Protein AF-A0A3M0YE10-F1 (afdb_monomer)

Secondary structure (DSSP, 8-state):
----EEEEEE-SS-EEEEEESSHHHHHHHHHHHHHHHSS-----------------------------------TT-------STT-----------------------GGGSSSSTT-TTS----HHHHHHHHHTSTTHHHHIIIIISSS-HHHHHHHHHHHHHHHHTSPPBPHHHHHHHHHHTT----HHHHHHHHHHTGGGEEEEEETTTTEEEEEEE-HHHHHHHHHHTS---

Sequence (237 aa):
MGEVYRIKVKTENFEIEVEGPSKEFVETYADKIMKQAEQPAVSAPASPAVEKKTTRRRGRPRKVTEAEVEVKAPEGAEVAITEENGEQVAVVTPKTKPRKRKSSKAKASSAMKEAEASAQEAELIDPEQVAAAIKNSEYYPIIKEKVLDARNQLNKILVVAYYILKTYNRRPATVGTFEAITEALGVGLKSSNISTQIKKRLDLFDTVDVKRRRVVKGYILNKNGVNFVENNLLKAD

Mean predicted aligned error: 18.16 Å

Solvent-accessible surface area (backbone atoms only — not comparable to full-atom values): 15329 Å² total; per-residue (Å²): 136,83,71,74,41,76,51,77,51,75,56,100,88,50,74,49,79,48,76,32,80,41,64,69,56,48,52,57,50,51,53,52,51,53,58,57,68,69,51,73,79,73,79,72,78,82,72,79,88,75,83,77,82,78,77,80,75,84,72,76,82,78,82,84,75,89,70,88,78,79,84,74,81,69,91,83,73,85,82,68,85,62,85,63,90,90,49,89,60,86,69,84,77,81,86,74,76,86,76,84,73,82,78,75,81,75,79,81,72,85,75,71,73,72,72,68,75,80,59,84,79,65,81,75,83,59,37,64,61,48,31,48,53,48,68,71,35,93,58,29,70,53,37,42,62,70,27,65,71,38,88,53,64,59,56,41,53,50,54,52,40,49,47,43,33,70,77,55,72,63,51,65,42,36,58,65,52,51,24,51,23,29,40,68,66,74,56,69,46,58,48,70,57,52,50,50,48,47,68,75,45,49,85,29,40,44,75,45,62,41,91,90,70,82,44,73,64,20,42,23,68,30,74,61,33,50,52,47,43,52,65,70,57,66,52,81,131

Foldseek 3Di:
DADKDWDWDDDPVDIDIDIDRDPVVRVVVVVVVVVVVPPPPPPDPDDPDDPPPDPPPPDDDDDDDDDDDPDDDDDPQDFDFDDDPNDTDTDRDDPDDPDPDPPPPDDPDPPPPPVVVVPPPPPDDDLLVLLVQLCPDPLNVLCVVVPLPDPDPLLLLLSSLLSCCVPPPQDFDALVSSQSNCVSNVRHDDSVVSVVSCVVPVVQWDFDADPPPRDGPGTHGDPVSNCCCVPPRRDDD

Nearest PDB structures (foldseek):
  7x75-assembly1_K  TM=6.782E-01  e=6.325E-01  Streptomyces coelicolor A3(2)
  4ray-assembly1_B  TM=5.313E-01  e=7.983E-01  Magnetospirillum gryphiswaldense MSR-1 v2
  5nbc-assembly1_C  TM=6.830E-01  e=3.228E+00  Francisella tularensis

pLDDT: mean 78.37, std 20.52, range [39.28, 98.0]

Structure (mmCIF, N/CA/C/O backbone):
data_AF-A0A3M0YE10-F1
#
_entry.id   AF-A0A3M0YE10-F1
#
loop_
_atom_site.group_PDB
_atom_site.id
_atom_site.type_symbol
_atom_site.label_atom_id
_atom_site.label_alt_id
_atom_site.label_comp_id
_atom_site.label_asym_id
_atom_site.label_entity_id
_atom_site.label_seq_id
_atom_site.pdbx_PDB_ins_code
_atom_site.Cartn_x
_atom_site.Cartn_y
_atom_site.Cartn_z
_atom_site.occupancy
_atom_site.B_iso_or_equiv
_atom_site.auth_seq_id
_atom_site.auth_comp_id
_atom_site.auth_asym_id
_atom_site.auth_atom_id
_atom_site.pdbx_PDB_model_num
ATOM 1 N N . MET A 1 1 ? -8.639 -18.013 40.931 1.00 65.50 1 MET A N 1
ATOM 2 C CA . MET A 1 1 ? -8.174 -19.063 40.001 1.00 65.50 1 MET A CA 1
ATOM 3 C C . MET A 1 1 ? -9.336 -19.346 39.068 1.00 65.50 1 MET A C 1
ATOM 5 O O . MET A 1 1 ? -10.411 -19.611 39.583 1.00 65.50 1 MET A O 1
ATOM 9 N N . GLY A 1 2 ? -9.178 -19.139 37.760 1.00 85.19 2 GLY A N 1
ATOM 10 C CA . GLY A 1 2 ? -10.254 -19.397 36.795 1.00 85.19 2 GLY A CA 1
ATOM 11 C C . GLY A 1 2 ? -10.399 -20.893 36.523 1.00 85.19 2 GLY A C 1
ATOM 12 O O . GLY A 1 2 ? -9.406 -21.618 36.572 1.00 85.19 2 GLY A O 1
ATOM 13 N N . GLU A 1 3 ? -11.620 -21.346 36.258 1.00 90.81 3 GLU A N 1
ATOM 14 C CA . GLU A 1 3 ? -11.881 -22.708 35.791 1.00 90.81 3 GLU A CA 1
ATOM 15 C C . GLU A 1 3 ? -11.357 -22.871 34.357 1.00 90.81 3 GLU A C 1
ATOM 17 O O . GLU A 1 3 ? -11.555 -21.997 33.513 1.00 90.81 3 GLU A O 1
ATOM 22 N N . VAL A 1 4 ? -10.666 -23.979 34.085 1.00 93.44 4 VAL A N 1
ATOM 23 C CA . VAL A 1 4 ? -10.168 -24.323 32.747 1.00 93.44 4 VAL A CA 1
ATOM 24 C C . VAL A 1 4 ? -10.920 -25.552 32.265 1.00 93.44 4 VAL A C 1
ATOM 26 O O . VAL A 1 4 ? -10.935 -26.583 32.936 1.00 93.44 4 VAL A O 1
ATOM 29 N N . TYR A 1 5 ? -11.526 -25.442 31.089 1.00 94.50 5 TYR A N 1
ATOM 30 C CA . TYR A 1 5 ? -12.295 -26.509 30.465 1.00 94.50 5 TYR A CA 1
ATOM 31 C C . TYR A 1 5 ? -11.406 -27.252 29.468 1.00 94.50 5 TYR A C 1
ATOM 33 O O . TYR A 1 5 ? -10.728 -26.624 28.654 1.00 94.50 5 TYR A O 1
ATOM 41 N N . ARG A 1 6 ? -11.397 -28.588 29.538 1.00 92.19 6 ARG A N 1
ATOM 42 C CA . ARG A 1 6 ? -10.607 -29.461 28.658 1.00 92.19 6 ARG A CA 1
ATOM 43 C C . ARG A 1 6 ? -11.518 -30.472 27.978 1.00 92.19 6 ARG A C 1
ATOM 45 O O . ARG A 1 6 ? -12.251 -31.182 28.663 1.00 92.19 6 ARG A O 1
ATOM 52 N N . ILE A 1 7 ? -11.455 -30.553 26.653 1.00 91.50 7 ILE A N 1
ATOM 53 C CA . ILE A 1 7 ? -12.163 -31.569 25.866 1.00 91.50 7 ILE A CA 1
ATOM 54 C C . ILE A 1 7 ? -11.141 -32.350 25.044 1.00 91.50 7 ILE A C 1
ATOM 56 O O . ILE A 1 7 ? -10.255 -31.773 24.413 1.00 91.50 7 ILE A O 1
ATOM 60 N N . LYS A 1 8 ? -11.277 -33.677 25.063 1.00 93.06 8 LYS A N 1
ATOM 61 C CA . LYS A 1 8 ? -10.452 -34.614 24.304 1.00 93.06 8 LYS A CA 1
ATOM 62 C C . LYS A 1 8 ? -11.325 -35.296 23.259 1.00 93.06 8 LYS A C 1
ATOM 64 O O . LYS A 1 8 ? -12.216 -36.066 23.607 1.00 93.06 8 LYS A O 1
ATOM 69 N N . VAL A 1 9 ? -11.086 -34.981 21.990 1.00 86.69 9 VAL A N 1
ATOM 70 C CA . VAL A 1 9 ? -11.815 -35.549 20.851 1.00 86.69 9 VAL A CA 1
ATOM 71 C C . VAL A 1 9 ? -10.946 -36.626 20.220 1.00 86.69 9 VAL A C 1
ATOM 73 O O . VAL A 1 9 ? -9.831 -36.352 19.774 1.00 86.69 9 VAL A O 1
ATOM 76 N N . LYS A 1 10 ? -11.458 -37.856 20.185 1.00 89.06 10 LYS A N 1
ATOM 77 C CA . LYS A 1 10 ? -10.775 -39.006 19.593 1.00 89.06 10 LYS A CA 1
ATOM 78 C C . LYS A 1 10 ? -11.582 -39.522 18.411 1.00 89.06 10 LYS A C 1
ATOM 80 O O . LYS A 1 10 ? -12.729 -39.924 18.574 1.00 89.06 10 LYS A O 1
ATOM 85 N N . THR A 1 11 ? -10.973 -39.500 17.234 1.00 85.56 11 THR A N 1
ATOM 86 C CA . THR A 1 11 ? -11.501 -40.105 16.006 1.00 85.56 11 THR A CA 1
ATOM 87 C C . THR A 1 11 ? -10.609 -41.277 15.596 1.00 85.56 11 THR A C 1
ATOM 89 O O . THR A 1 11 ? -9.542 -41.480 16.175 1.00 85.56 11 THR A O 1
ATOM 92 N N . GLU A 1 12 ? -11.019 -42.051 14.590 1.00 85.44 12 GLU A N 1
ATOM 93 C CA . GLU A 1 12 ? -10.203 -43.157 14.063 1.00 85.44 12 GLU A CA 1
ATOM 94 C C . GLU A 1 12 ? -8.855 -42.681 13.492 1.00 85.44 12 GLU A C 1
ATOM 96 O O . GLU A 1 12 ? -7.872 -43.416 13.538 1.00 85.44 12 GLU A O 1
ATOM 101 N N . ASN A 1 13 ? -8.789 -41.435 13.006 1.00 81.69 13 ASN A N 1
ATOM 102 C CA . ASN A 1 13 ? -7.623 -40.898 12.303 1.00 81.69 13 ASN A CA 1
ATOM 103 C C . ASN A 1 13 ? -6.745 -39.975 13.162 1.00 81.69 13 ASN A C 1
ATOM 105 O O . ASN A 1 13 ? -5.582 -39.760 12.821 1.00 81.69 13 ASN A O 1
ATOM 109 N N . PHE A 1 14 ? -7.276 -39.393 14.244 1.00 83.69 14 PHE A N 1
ATOM 110 C CA . PHE A 1 14 ? -6.535 -38.451 15.089 1.00 83.69 14 PHE A CA 1
ATOM 111 C C . PHE A 1 14 ? -7.153 -38.264 16.482 1.00 83.69 14 PHE A C 1
ATOM 113 O O . PHE A 1 14 ? -8.345 -38.484 16.704 1.00 83.69 14 PHE A O 1
ATOM 120 N N . GLU A 1 15 ? -6.331 -37.775 17.411 1.00 90.19 15 GLU A N 1
ATOM 121 C CA . GLU A 1 15 ? -6.708 -37.392 18.773 1.00 90.19 15 GLU A CA 1
ATOM 122 C C . GLU A 1 15 ? -6.304 -35.929 19.007 1.00 90.19 15 GLU A C 1
ATOM 124 O O . GLU A 1 15 ? -5.159 -35.556 18.749 1.00 90.19 15 GLU A O 1
ATOM 129 N N . ILE A 1 16 ? -7.249 -35.086 19.437 1.00 90.12 16 ILE A N 1
ATOM 130 C CA . ILE A 1 16 ? -7.026 -33.654 19.690 1.00 90.12 16 ILE A CA 1
ATOM 131 C C . ILE A 1 16 ? -7.495 -33.316 21.105 1.00 90.12 16 ILE A C 1
ATOM 133 O O . ILE A 1 16 ? -8.613 -33.647 21.498 1.00 90.12 16 ILE A O 1
ATOM 137 N N . GLU A 1 17 ? -6.643 -32.615 21.851 1.00 93.38 17 GLU A N 1
ATOM 138 C CA . GLU A 1 17 ? -6.961 -32.030 23.155 1.00 93.38 17 GLU A CA 1
ATOM 139 C C . GLU A 1 17 ? -7.079 -30.508 23.012 1.00 93.38 17 GLU A C 1
ATOM 141 O O . GLU A 1 17 ? -6.184 -29.853 22.475 1.00 93.38 17 GLU A O 1
ATOM 146 N N . VAL A 1 18 ? -8.204 -29.948 23.461 1.00 91.12 18 VAL A N 1
ATOM 147 C CA . VAL A 1 18 ? -8.487 -28.508 23.419 1.00 91.12 18 VAL A CA 1
ATOM 148 C C . VAL A 1 18 ? -8.724 -28.016 24.841 1.00 91.12 18 VAL A C 1
ATOM 150 O O . VAL A 1 18 ? -9.585 -28.544 25.547 1.00 91.12 18 VAL A O 1
ATOM 153 N N . GLU A 1 19 ? -7.976 -26.990 25.248 1.00 93.75 19 GLU A N 1
ATOM 154 C CA . GLU A 1 19 ? -8.137 -26.314 26.537 1.00 93.75 19 GLU A CA 1
ATOM 155 C C . GLU A 1 19 ? -8.620 -24.875 26.321 1.00 93.75 19 GLU A C 1
ATOM 157 O O . GLU A 1 19 ? -8.113 -24.173 25.443 1.00 93.75 19 GLU A O 1
ATOM 162 N N . GLY A 1 20 ? -9.594 -24.420 27.114 1.00 93.38 20 GLY A N 1
ATOM 163 C CA . GLY A 1 20 ? -10.155 -23.077 26.980 1.00 93.38 20 GLY A CA 1
ATOM 164 C C . GLY A 1 20 ? -10.726 -22.490 28.277 1.00 93.38 20 GLY A C 1
ATOM 165 O O . GLY A 1 20 ? -11.004 -23.225 29.228 1.00 93.38 20 GLY A O 1
ATOM 166 N N . PRO A 1 21 ? -10.905 -21.155 28.324 1.00 92.25 21 PRO A N 1
ATOM 167 C CA . PRO A 1 21 ? -11.382 -20.438 29.509 1.00 92.25 21 PRO A CA 1
ATOM 168 C C . PRO A 1 21 ? -12.905 -20.510 29.705 1.00 92.25 21 PRO A C 1
ATOM 170 O O . PRO A 1 21 ? -13.397 -20.146 30.768 1.00 92.25 21 PRO A O 1
ATOM 173 N N . SER A 1 22 ? -13.665 -20.949 28.697 1.00 94.38 22 SER A N 1
ATOM 174 C CA . SER A 1 22 ? -15.120 -21.095 28.772 1.00 94.38 22 SER A CA 1
ATOM 175 C C . SER A 1 22 ? -15.584 -22.367 28.070 1.00 94.38 22 SER A C 1
ATOM 177 O O . SER A 1 22 ? -15.042 -22.752 27.034 1.00 94.38 22 SER A O 1
ATOM 179 N N . LYS A 1 23 ? -16.616 -23.009 28.624 1.00 93.50 23 LYS A N 1
ATOM 180 C CA . LYS A 1 23 ? -17.213 -24.229 28.067 1.00 93.50 23 LYS A CA 1
ATOM 181 C C . LYS A 1 23 ? -17.718 -24.025 26.632 1.00 93.50 23 LYS A C 1
ATOM 183 O O . LYS A 1 23 ? -17.381 -24.815 25.756 1.00 93.50 23 LYS A O 1
ATOM 188 N N . GLU A 1 24 ? -18.415 -22.916 26.382 1.00 93.00 24 GLU A N 1
ATOM 189 C CA . GLU A 1 24 ? -18.945 -22.564 25.055 1.00 93.00 24 GLU A CA 1
ATOM 190 C C . GLU A 1 24 ? -17.842 -22.438 23.995 1.00 93.00 24 GLU A C 1
ATOM 192 O O . GLU A 1 24 ? -18.024 -22.844 22.847 1.00 93.00 24 GLU A O 1
ATOM 197 N N . PHE A 1 25 ? -16.670 -21.909 24.370 1.00 92.94 25 PHE A N 1
ATOM 198 C CA . PHE A 1 25 ? -15.539 -21.799 23.453 1.00 92.94 25 PHE A CA 1
ATOM 199 C C . PHE A 1 25 ? -15.028 -23.178 23.034 1.00 92.94 25 PHE A C 1
ATOM 201 O O . PHE A 1 25 ? -14.800 -23.413 21.846 1.00 92.94 25 PHE A O 1
ATOM 208 N N . VAL A 1 26 ? -14.858 -24.089 23.998 1.00 92.81 26 VAL A N 1
ATOM 209 C CA . VAL A 1 26 ? -14.326 -25.427 23.715 1.00 92.81 26 VAL A CA 1
ATOM 210 C C . VAL A 1 26 ? -15.325 -26.244 22.887 1.00 92.81 26 VAL A C 1
ATOM 212 O O . VAL A 1 26 ? -14.909 -26.912 21.943 1.00 92.81 26 VAL A O 1
ATOM 215 N N . GLU A 1 27 ? -16.629 -26.125 23.157 1.00 89.00 27 GLU A N 1
ATOM 216 C CA . GLU A 1 27 ? -17.693 -26.769 22.366 1.00 89.00 27 GLU A CA 1
ATO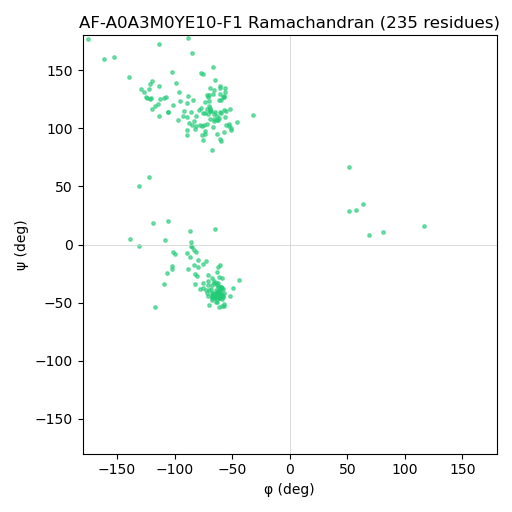M 217 C C . GLU A 1 27 ? -17.741 -26.229 20.926 1.00 89.00 27 GLU A C 1
ATOM 219 O O . GLU A 1 27 ? -17.640 -26.999 19.971 1.00 89.00 27 GLU A O 1
ATOM 224 N N . THR A 1 28 ? -17.756 -24.903 20.747 1.00 93.56 28 THR A N 1
ATOM 225 C CA . THR A 1 28 ? -17.789 -24.279 19.408 1.00 93.56 28 THR A CA 1
ATOM 226 C C . THR A 1 28 ? -16.546 -24.630 18.581 1.00 93.56 28 THR A C 1
ATOM 228 O O . THR A 1 28 ? -16.610 -24.796 17.358 1.00 93.56 28 THR A O 1
ATOM 231 N N . TYR A 1 29 ? -15.384 -24.730 19.232 1.00 90.94 29 TYR A N 1
ATOM 232 C CA . TYR A 1 29 ? -14.139 -25.097 18.564 1.00 90.94 29 TYR A CA 1
ATOM 233 C C . TYR A 1 29 ? -14.107 -26.582 18.181 1.00 90.94 29 TYR A C 1
ATOM 235 O O . TYR A 1 29 ? -13.667 -26.911 17.077 1.00 90.94 29 TYR A O 1
ATOM 243 N N . ALA A 1 30 ? -14.619 -27.465 19.045 1.00 89.56 30 ALA A N 1
ATOM 244 C CA . ALA A 1 30 ? -14.763 -28.886 18.744 1.00 89.56 30 ALA A CA 1
ATOM 245 C C . ALA A 1 30 ? -15.683 -29.113 17.531 1.00 89.56 30 ALA A C 1
ATOM 247 O O . ALA A 1 30 ? -15.290 -29.812 16.594 1.00 89.56 30 ALA A O 1
ATOM 248 N N . ASP A 1 31 ? -16.833 -28.436 17.474 1.00 90.44 31 ASP A N 1
ATOM 249 C CA . ASP A 1 31 ? -17.761 -28.517 16.338 1.00 90.44 31 ASP A CA 1
ATOM 250 C C . ASP A 1 31 ? -17.122 -28.043 15.029 1.00 90.44 31 ASP A C 1
ATOM 252 O O . ASP A 1 31 ? -17.303 -28.643 13.965 1.00 90.44 31 ASP A O 1
ATOM 256 N N . LYS A 1 32 ? -16.314 -26.978 15.091 1.00 92.69 32 LYS A N 1
ATOM 257 C CA . LYS A 1 32 ? -15.595 -26.462 13.923 1.00 92.69 32 LYS A CA 1
ATOM 258 C C . LYS A 1 32 ? -14.576 -27.467 13.384 1.00 92.69 32 LYS A C 1
ATOM 260 O O . LYS A 1 32 ? -14.448 -27.588 12.166 1.00 92.69 32 LYS A O 1
ATOM 265 N N . ILE A 1 33 ? -13.871 -28.180 14.265 1.00 87.88 33 ILE A N 1
ATOM 266 C CA . ILE A 1 33 ? -12.917 -29.226 13.875 1.00 87.88 33 ILE A CA 1
ATOM 267 C C . ILE A 1 33 ? -13.654 -30.411 13.245 1.00 87.88 33 ILE A C 1
ATOM 269 O O . ILE A 1 33 ? -13.256 -30.861 12.171 1.00 87.88 33 ILE A O 1
ATOM 273 N N . MET A 1 34 ? -14.750 -30.873 13.854 1.00 86.12 34 MET A N 1
ATOM 274 C CA . MET A 1 34 ? -15.552 -31.982 13.315 1.00 86.12 34 MET A CA 1
ATOM 275 C C . MET A 1 34 ? -16.098 -31.642 11.922 1.00 86.12 34 MET A C 1
ATOM 277 O O . MET A 1 34 ? -15.960 -32.426 10.985 1.00 86.12 34 MET A O 1
ATOM 281 N N . LYS A 1 35 ? -16.599 -30.416 11.736 1.00 90.69 35 LYS A N 1
ATOM 282 C CA . LYS A 1 35 ? -17.119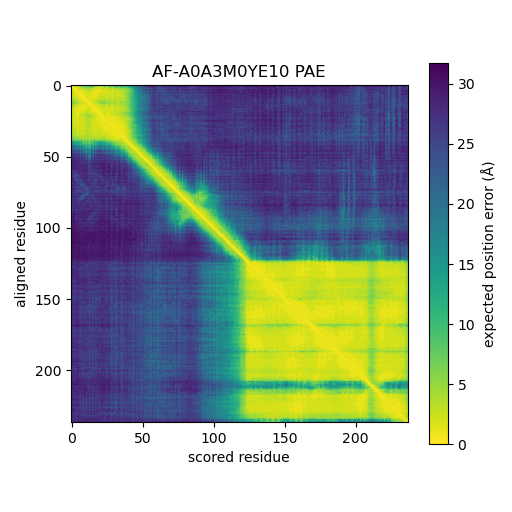 -29.947 10.444 1.00 90.69 35 LYS A CA 1
ATOM 283 C C . LYS A 1 35 ? -16.038 -29.785 9.370 1.00 90.69 35 LYS A C 1
ATOM 285 O O . LYS A 1 35 ? -16.334 -29.916 8.186 1.00 90.69 35 LYS A O 1
ATOM 290 N N . GLN A 1 36 ? -14.794 -29.485 9.752 1.00 83.88 36 GLN A N 1
ATOM 291 C CA . GLN A 1 36 ? -13.658 -29.468 8.822 1.00 83.88 36 GLN A CA 1
ATOM 292 C C . GLN A 1 36 ? -13.197 -30.879 8.445 1.00 83.88 36 GLN A C 1
ATOM 294 O O . GLN A 1 36 ? -12.766 -31.078 7.313 1.00 83.88 36 GLN A O 1
ATOM 299 N N . ALA A 1 37 ? -13.310 -31.846 9.359 1.00 81.81 37 ALA A N 1
ATOM 300 C CA . ALA A 1 37 ? -12.964 -33.240 9.097 1.00 81.81 37 ALA A CA 1
ATOM 301 C C . ALA A 1 37 ? -13.965 -33.938 8.156 1.00 81.81 37 ALA A C 1
ATOM 303 O O . ALA A 1 37 ? -13.561 -34.796 7.375 1.00 81.81 37 ALA A O 1
ATOM 304 N N . GLU A 1 38 ? -15.245 -33.552 8.185 1.00 82.12 38 GLU A N 1
ATOM 305 C CA . GLU A 1 38 ? -16.275 -34.086 7.278 1.00 82.12 38 GLU A CA 1
ATOM 306 C C . GLU A 1 38 ? -16.196 -33.541 5.847 1.00 82.12 38 GLU A C 1
ATOM 308 O O . GLU A 1 38 ? -16.790 -34.125 4.940 1.00 82.12 38 GLU A O 1
ATOM 313 N N . GLN A 1 39 ? -15.484 -32.433 5.604 1.00 80.69 39 GLN A N 1
ATOM 314 C CA . GLN A 1 39 ? -15.348 -31.929 4.241 1.00 80.69 39 GLN A CA 1
ATOM 315 C C . GLN A 1 39 ? -14.470 -32.896 3.434 1.00 80.69 39 GLN A C 1
ATOM 317 O O . GLN A 1 39 ? -13.281 -33.031 3.738 1.00 80.69 39 GLN A O 1
ATOM 322 N N . PRO A 1 40 ? -15.020 -33.573 2.402 1.00 70.31 40 PRO A N 1
ATOM 323 C CA . PRO A 1 40 ? -14.249 -34.499 1.589 1.00 70.31 40 PRO A CA 1
ATOM 324 C C . PRO A 1 40 ? -13.084 -33.723 0.992 1.00 70.31 40 PRO A C 1
ATOM 326 O O . PRO A 1 40 ? -13.292 -32.656 0.412 1.00 70.31 40 PRO A O 1
ATOM 329 N N . ALA A 1 41 ? -11.866 -34.235 1.185 1.00 64.31 41 ALA A N 1
ATOM 330 C CA . ALA A 1 41 ? -10.646 -33.614 0.696 1.00 64.31 41 ALA A CA 1
ATOM 331 C C . ALA A 1 41 ? -10.812 -33.305 -0.796 1.00 64.31 41 ALA A C 1
ATOM 333 O O . ALA A 1 41 ? -10.728 -34.197 -1.640 1.00 64.31 41 ALA A O 1
ATOM 334 N N . VAL A 1 42 ? -11.106 -32.041 -1.114 1.00 61.00 42 VAL A N 1
ATOM 335 C CA . VAL A 1 42 ? -11.247 -31.580 -2.491 1.00 61.00 42 VAL A CA 1
ATOM 336 C C . VAL A 1 42 ? -9.887 -31.811 -3.116 1.00 61.00 42 VAL A C 1
ATOM 338 O O . VAL A 1 42 ? -8.908 -31.168 -2.735 1.00 61.00 42 VAL A O 1
ATOM 341 N N . SER A 1 43 ? -9.820 -32.805 -4.002 1.00 54.03 43 SER A N 1
ATOM 342 C CA . SER A 1 43 ? -8.601 -33.240 -4.665 1.00 54.03 43 SER A CA 1
ATOM 343 C C . SER A 1 43 ? -7.943 -32.023 -5.302 1.00 54.03 43 SER A C 1
ATOM 345 O O . SER A 1 43 ? -8.418 -31.510 -6.319 1.00 54.03 43 SER A O 1
ATOM 347 N N . ALA A 1 44 ? -6.884 -31.521 -4.668 1.00 58.62 44 ALA A N 1
ATOM 348 C CA . ALA A 1 44 ? -6.112 -30.424 -5.214 1.00 58.62 44 ALA A CA 1
ATOM 349 C C . ALA A 1 44 ? -5.630 -30.848 -6.612 1.00 58.62 44 ALA A C 1
ATOM 351 O O . ALA A 1 44 ? -5.118 -31.964 -6.756 1.00 58.62 44 ALA A O 1
ATOM 352 N N . PRO A 1 45 ? -5.809 -30.011 -7.650 1.00 53.00 45 PRO A N 1
ATOM 353 C CA . PRO A 1 45 ? -5.370 -30.351 -8.993 1.00 53.00 45 PRO A CA 1
ATOM 354 C C . PRO A 1 45 ? -3.874 -30.653 -8.957 1.00 53.00 45 PRO A C 1
ATOM 356 O O . PRO A 1 45 ? -3.083 -29.868 -8.423 1.00 53.00 45 PRO A O 1
ATOM 359 N N . ALA A 1 46 ? -3.519 -31.824 -9.488 1.00 51.38 46 ALA A N 1
ATOM 360 C CA . ALA A 1 46 ? -2.163 -32.341 -9.561 1.00 51.38 46 ALA A CA 1
ATOM 361 C C . ALA A 1 46 ? -1.210 -31.241 -10.049 1.00 51.38 46 ALA A C 1
ATOM 363 O O . ALA A 1 46 ? -1.214 -30.852 -11.217 1.00 51.38 46 ALA A O 1
ATOM 364 N N . SER A 1 47 ? -0.414 -30.699 -9.127 1.00 54.69 47 SER A N 1
ATOM 365 C CA . SER A 1 47 ? 0.626 -29.743 -9.485 1.00 54.69 47 SER A CA 1
ATOM 366 C C . SER A 1 47 ? 1.676 -30.470 -10.332 1.00 54.69 47 SER A C 1
ATOM 368 O O . SER A 1 47 ? 2.090 -31.570 -9.953 1.00 54.69 47 SER A O 1
ATOM 370 N N . PRO A 1 48 ? 2.121 -29.900 -11.465 1.00 53.09 48 PRO A N 1
ATOM 371 C CA . PRO A 1 48 ? 3.117 -30.534 -12.317 1.00 53.09 48 PRO A CA 1
ATOM 372 C C . PRO A 1 48 ? 4.420 -30.749 -11.542 1.00 53.09 48 PRO A C 1
ATOM 374 O O . PRO A 1 48 ? 4.877 -29.873 -10.803 1.00 53.09 48 PRO A O 1
ATOM 377 N N . ALA A 1 49 ? 4.999 -31.938 -11.709 1.00 49.25 49 ALA A N 1
ATOM 378 C CA . ALA A 1 49 ? 6.219 -32.380 -11.053 1.00 49.25 49 ALA A CA 1
ATOM 379 C C . ALA A 1 49 ? 7.378 -31.400 -11.310 1.00 49.25 49 ALA A C 1
ATOM 381 O O . ALA A 1 49 ? 7.992 -31.389 -12.374 1.00 49.25 49 ALA A O 1
ATOM 382 N N . VAL A 1 50 ? 7.692 -30.569 -10.316 1.00 54.81 50 VAL A N 1
ATOM 383 C CA . VAL A 1 50 ? 8.917 -29.768 -10.303 1.00 54.81 50 VAL A CA 1
ATOM 384 C C . VAL A 1 50 ? 10.029 -30.643 -9.730 1.00 54.81 50 VAL A C 1
ATOM 386 O O . VAL A 1 50 ? 10.114 -30.839 -8.515 1.00 54.81 50 VAL A O 1
ATOM 389 N N . GLU A 1 51 ? 10.886 -31.165 -10.611 1.00 51.19 51 GLU A N 1
ATOM 390 C CA . GLU A 1 51 ? 12.161 -31.796 -10.261 1.00 51.19 51 GLU A CA 1
ATOM 391 C C . GLU A 1 51 ? 12.997 -30.852 -9.383 1.00 51.19 51 GLU A C 1
ATOM 393 O O . GLU A 1 51 ? 13.643 -29.904 -9.843 1.00 51.19 51 GLU A O 1
ATOM 398 N N . LYS A 1 52 ? 13.016 -31.115 -8.076 1.00 45.53 52 LYS A N 1
ATOM 399 C CA . LYS A 1 52 ? 13.936 -30.458 -7.149 1.00 45.53 52 LYS A CA 1
ATOM 400 C C . LYS A 1 52 ? 15.329 -31.068 -7.321 1.00 45.53 52 LYS A C 1
ATOM 402 O O . LYS A 1 52 ? 15.672 -32.044 -6.663 1.00 45.53 52 LYS A O 1
ATOM 407 N N . LYS A 1 53 ? 16.174 -30.447 -8.152 1.00 46.06 53 LYS A N 1
ATOM 408 C CA . LYS A 1 53 ? 17.633 -30.648 -8.104 1.00 46.06 53 LYS A CA 1
ATOM 409 C C . LYS A 1 53 ? 18.169 -30.154 -6.757 1.00 46.06 53 LYS A C 1
ATOM 411 O O . LYS A 1 53 ? 18.454 -28.972 -6.575 1.00 46.06 53 LYS A O 1
ATOM 416 N N . THR A 1 54 ? 18.313 -31.064 -5.799 1.00 45.50 54 THR A N 1
ATOM 417 C CA . THR A 1 54 ? 18.994 -30.809 -4.527 1.00 45.50 54 THR A CA 1
ATOM 418 C C . THR A 1 54 ? 20.501 -30.729 -4.759 1.00 45.50 54 THR A C 1
ATOM 420 O O . THR A 1 54 ? 21.196 -31.744 -4.808 1.00 45.50 54 THR A O 1
ATOM 423 N N . THR A 1 55 ? 21.043 -29.520 -4.875 1.00 55.03 55 THR A N 1
ATOM 424 C CA . THR A 1 55 ? 22.482 -29.295 -4.723 1.00 55.03 55 THR A CA 1
ATOM 425 C C . THR A 1 55 ? 22.834 -29.418 -3.241 1.00 55.03 55 THR A C 1
ATOM 427 O O . THR A 1 55 ? 22.709 -28.479 -2.457 1.00 55.03 55 THR A O 1
ATOM 430 N N . ARG A 1 56 ? 23.268 -30.617 -2.832 1.00 42.50 56 ARG A N 1
ATOM 431 C CA . ARG A 1 56 ? 23.898 -30.869 -1.527 1.00 42.50 56 ARG A CA 1
ATOM 432 C C . ARG A 1 56 ? 25.169 -30.018 -1.415 1.00 42.50 56 ARG A C 1
ATOM 434 O O . ARG A 1 56 ? 26.259 -30.452 -1.783 1.00 42.50 56 ARG A O 1
ATOM 441 N N . ARG A 1 57 ? 25.050 -28.798 -0.885 1.00 49.59 57 ARG A N 1
ATOM 442 C CA . ARG A 1 57 ? 26.199 -28.064 -0.346 1.00 49.59 57 ARG A CA 1
ATOM 443 C C . ARG A 1 57 ? 26.689 -28.837 0.874 1.00 49.59 57 ARG A C 1
ATOM 445 O O . ARG A 1 57 ? 26.040 -28.829 1.914 1.00 49.59 57 ARG A O 1
ATOM 452 N N . ARG A 1 58 ? 27.824 -29.526 0.721 1.00 50.31 58 ARG A N 1
ATOM 453 C CA . ARG A 1 58 ? 28.594 -30.130 1.815 1.00 50.31 58 ARG A CA 1
ATOM 454 C C . ARG A 1 58 ? 29.013 -29.019 2.783 1.00 50.31 58 ARG A C 1
ATOM 456 O O . ARG A 1 58 ? 30.053 -28.389 2.613 1.00 50.31 58 ARG A O 1
ATOM 463 N N . GLY A 1 59 ? 28.159 -28.743 3.764 1.00 52.44 59 GLY A N 1
ATOM 464 C CA . GLY A 1 59 ? 28.503 -27.954 4.935 1.00 52.44 59 GLY A CA 1
ATOM 465 C C . GLY A 1 59 ? 29.535 -28.731 5.736 1.00 52.44 59 GLY A C 1
ATOM 466 O O . GLY A 1 59 ? 29.253 -29.811 6.246 1.00 52.44 59 GLY A O 1
ATOM 467 N N . ARG A 1 60 ? 30.755 -28.203 5.787 1.00 57.12 60 ARG A N 1
ATOM 468 C CA . ARG A 1 60 ? 31.828 -28.700 6.646 1.00 57.12 60 ARG A CA 1
ATOM 469 C C . ARG A 1 60 ? 31.343 -28.594 8.103 1.00 57.12 60 ARG A C 1
ATOM 471 O O . ARG A 1 60 ? 30.950 -27.492 8.493 1.00 57.12 60 ARG A O 1
ATOM 478 N N . PRO A 1 61 ? 31.341 -29.676 8.898 1.00 53.09 61 PRO A N 1
ATOM 479 C CA . PRO A 1 61 ? 30.942 -29.593 10.297 1.00 53.09 61 PRO A CA 1
ATOM 480 C C . PRO A 1 61 ? 31.902 -28.650 11.031 1.00 53.09 61 PRO A C 1
ATOM 482 O O . PRO A 1 61 ? 33.124 -28.811 10.968 1.00 53.09 61 PRO A O 1
ATOM 485 N N . ARG A 1 62 ? 31.353 -27.619 11.684 1.00 54.34 62 ARG A N 1
ATOM 486 C CA . ARG A 1 62 ? 32.115 -26.788 12.620 1.00 54.34 62 ARG A CA 1
ATOM 487 C C . ARG A 1 62 ? 32.409 -27.654 13.843 1.00 54.34 62 ARG A C 1
ATOM 489 O O . ARG A 1 62 ? 31.478 -28.071 14.522 1.00 54.34 62 ARG A O 1
ATOM 496 N N . LYS A 1 63 ? 33.692 -27.929 14.098 1.00 52.09 63 LYS A N 1
ATOM 497 C CA . LYS A 1 63 ? 34.158 -28.423 15.399 1.00 52.09 63 LYS A CA 1
ATOM 498 C C . LYS A 1 63 ? 33.733 -27.398 16.452 1.00 52.09 63 LYS A C 1
ATOM 500 O O . LYS A 1 63 ? 34.170 -26.251 16.384 1.00 52.09 63 LYS A O 1
ATOM 505 N N . VAL A 1 64 ? 32.866 -27.807 17.368 1.00 45.84 64 VAL A N 1
ATOM 506 C CA . VAL A 1 64 ? 32.632 -27.095 18.622 1.00 45.84 64 VAL A CA 1
ATOM 507 C C . VAL A 1 64 ? 33.742 -27.566 19.553 1.00 45.84 64 VAL A C 1
ATOM 509 O O . VAL A 1 64 ? 33.777 -28.730 19.934 1.00 45.84 64 VAL A O 1
ATOM 512 N N . THR A 1 65 ? 34.721 -26.705 19.799 1.00 44.66 65 THR A N 1
ATOM 513 C CA . THR A 1 65 ? 35.671 -26.873 20.899 1.00 44.66 65 THR A CA 1
ATOM 514 C C . THR A 1 65 ? 35.101 -26.108 22.079 1.00 44.66 65 THR A C 1
ATOM 516 O O . THR A 1 65 ? 35.025 -24.880 22.023 1.00 44.66 65 THR A O 1
ATOM 519 N N . GLU A 1 66 ? 34.671 -26.833 23.106 1.00 48.31 66 GLU A N 1
ATOM 520 C CA . GLU A 1 66 ? 34.481 -26.278 24.442 1.00 48.31 66 GLU A CA 1
ATOM 521 C C . GLU A 1 66 ? 35.857 -25.823 24.930 1.00 48.31 66 GLU A C 1
ATOM 523 O O . GLU A 1 66 ? 36.775 -26.625 25.091 1.00 48.31 66 GLU A O 1
ATOM 528 N N . ALA A 1 67 ? 36.031 -24.510 25.040 1.00 42.62 67 ALA A N 1
ATOM 529 C CA . ALA A 1 67 ? 37.175 -23.916 25.703 1.00 42.62 67 ALA A CA 1
ATOM 530 C C . ALA A 1 67 ? 36.669 -23.392 27.045 1.00 42.62 67 ALA A C 1
ATOM 532 O O . ALA A 1 67 ? 35.847 -22.474 27.073 1.00 42.62 67 ALA A O 1
ATOM 533 N N . GLU A 1 68 ? 37.151 -23.986 28.137 1.00 39.91 68 GLU A N 1
ATOM 534 C CA . GLU A 1 68 ? 37.140 -23.347 29.449 1.00 39.91 68 GLU A CA 1
ATOM 535 C C . GLU A 1 68 ? 37.850 -21.998 29.321 1.00 39.91 68 GLU A C 1
ATOM 537 O O . GLU A 1 68 ? 39.036 -21.916 28.995 1.00 39.91 68 GLU A O 1
ATOM 542 N N . VAL A 1 69 ? 37.093 -20.922 29.519 1.00 39.28 69 VAL A N 1
ATOM 543 C CA . VAL A 1 69 ? 37.637 -19.570 29.585 1.00 39.28 69 VAL A CA 1
ATOM 544 C C . VAL A 1 69 ? 37.987 -19.304 31.041 1.00 39.28 69 VAL A C 1
ATOM 546 O O . VAL A 1 69 ? 37.145 -18.885 31.831 1.00 39.28 69 VAL A O 1
ATOM 549 N N . GLU A 1 70 ? 39.245 -19.552 31.391 1.00 42.56 70 GLU A N 1
ATOM 550 C CA . GLU A 1 70 ? 39.836 -19.061 32.631 1.00 42.56 70 GLU A CA 1
ATOM 551 C C . GLU A 1 70 ? 40.037 -17.539 32.484 1.00 42.56 70 GLU A C 1
ATOM 553 O O . GLU A 1 70 ? 40.904 -17.061 31.744 1.00 42.56 70 GLU A O 1
ATOM 558 N N . VAL A 1 71 ? 39.166 -16.751 33.121 1.00 39.31 71 VAL A N 1
ATOM 559 C CA . VAL A 1 71 ? 39.220 -15.284 33.089 1.00 39.31 71 VAL A CA 1
ATOM 560 C C . VAL A 1 71 ? 40.360 -14.813 33.995 1.00 39.31 71 VAL A C 1
ATOM 562 O O . VAL A 1 71 ? 40.167 -14.560 35.180 1.00 39.31 71 VAL A O 1
ATOM 565 N N . LYS A 1 72 ? 41.567 -14.669 33.438 1.00 48.69 72 LYS A N 1
ATOM 566 C CA . LYS A 1 72 ? 42.628 -13.872 34.070 1.00 48.69 72 LYS A CA 1
ATOM 567 C C . LYS A 1 72 ? 42.364 -12.392 33.806 1.00 48.69 72 LYS A C 1
ATOM 569 O O . LYS A 1 72 ? 42.368 -11.948 32.656 1.00 48.69 72 LYS A O 1
ATOM 574 N N . ALA A 1 73 ? 42.112 -11.645 34.878 1.00 46.41 73 ALA A N 1
ATOM 575 C CA . ALA A 1 73 ? 41.936 -10.200 34.830 1.00 46.41 73 ALA A CA 1
ATOM 576 C C . ALA A 1 73 ? 43.217 -9.531 34.286 1.00 46.41 73 ALA A C 1
ATOM 578 O O . ALA A 1 73 ? 44.309 -9.839 34.768 1.00 46.41 73 ALA A O 1
ATOM 579 N N . PRO A 1 74 ? 43.121 -8.645 33.279 1.00 48.88 74 PRO A N 1
ATOM 580 C CA . PRO A 1 74 ? 44.276 -7.906 32.796 1.00 48.88 74 PRO A CA 1
ATOM 581 C C . PRO A 1 74 ? 44.696 -6.856 33.831 1.00 48.88 74 PRO A C 1
ATOM 583 O O . PRO A 1 74 ? 43.885 -6.050 34.290 1.00 48.88 74 PRO A O 1
ATOM 586 N N . GLU A 1 75 ? 45.980 -6.861 34.170 1.00 46.94 75 GLU A N 1
ATOM 587 C CA . GLU A 1 75 ? 46.628 -5.860 35.014 1.00 46.94 75 GLU A CA 1
ATOM 588 C C . GLU A 1 75 ? 46.489 -4.475 34.343 1.00 46.94 75 GLU A C 1
ATOM 590 O O . GLU A 1 75 ? 46.984 -4.260 33.234 1.00 46.94 75 GLU A O 1
ATOM 595 N N . GLY A 1 76 ? 45.729 -3.562 34.967 1.00 57.72 76 GLY A N 1
ATOM 596 C CA . GLY A 1 76 ? 45.508 -2.189 34.477 1.00 57.72 76 GLY A CA 1
ATOM 597 C C . GLY A 1 76 ? 44.070 -1.800 34.090 1.00 57.72 76 GLY A C 1
ATOM 598 O O . GLY A 1 76 ? 43.884 -0.793 33.406 1.00 57.72 76 GLY A O 1
ATOM 599 N N . ALA A 1 77 ? 43.044 -2.559 34.490 1.00 50.47 77 ALA A N 1
ATOM 600 C CA . ALA A 1 77 ? 41.650 -2.135 34.331 1.00 50.47 77 ALA A CA 1
ATOM 601 C C . ALA A 1 77 ? 41.259 -1.083 35.391 1.00 50.47 77 ALA A C 1
ATOM 603 O O . ALA A 1 77 ? 41.253 -1.364 36.586 1.00 50.47 77 ALA A O 1
ATOM 604 N N . GLU A 1 78 ? 40.912 0.127 34.949 1.00 55.78 78 GLU A N 1
ATOM 605 C CA . GLU A 1 78 ? 40.312 1.164 35.797 1.00 55.78 78 GLU A CA 1
ATOM 606 C C . GLU A 1 78 ? 38.851 0.785 36.086 1.00 55.78 78 GLU A C 1
ATOM 608 O O . GLU A 1 78 ? 38.022 0.736 35.175 1.00 55.78 78 GLU A O 1
ATOM 613 N N . VAL A 1 79 ? 38.546 0.481 37.349 1.00 49.78 79 VAL A N 1
ATOM 614 C CA . VAL A 1 79 ? 37.191 0.172 37.822 1.00 49.78 79 VAL A CA 1
ATOM 615 C C . VAL A 1 79 ? 36.527 1.481 38.242 1.00 49.78 79 VAL A C 1
ATOM 617 O O . VAL A 1 79 ? 36.909 2.078 39.244 1.00 49.78 79 VAL A O 1
ATOM 620 N N . ALA A 1 80 ? 35.541 1.939 37.472 1.00 56.66 80 ALA A N 1
ATOM 621 C CA . ALA A 1 80 ? 34.674 3.040 37.876 1.00 56.66 80 ALA A CA 1
ATOM 622 C C . ALA A 1 80 ? 33.439 2.459 38.578 1.00 56.66 80 ALA A C 1
ATOM 624 O O . ALA A 1 80 ? 32.650 1.744 37.963 1.00 56.66 80 ALA A O 1
ATOM 625 N N . ILE A 1 81 ? 33.293 2.742 39.872 1.00 45.09 81 ILE A N 1
ATOM 626 C CA . ILE A 1 81 ? 32.128 2.347 40.670 1.00 45.09 81 ILE A CA 1
ATOM 627 C C . ILE A 1 81 ? 31.102 3.474 40.547 1.00 45.09 81 ILE A C 1
ATOM 629 O O . ILE A 1 81 ? 31.410 4.624 40.853 1.00 45.09 81 ILE A O 1
ATOM 633 N N . THR A 1 82 ? 29.903 3.161 40.062 1.00 55.41 82 THR A N 1
ATOM 634 C CA . THR A 1 82 ? 28.775 4.104 40.010 1.00 55.41 82 THR A CA 1
ATOM 635 C C . THR A 1 82 ? 27.624 3.509 40.809 1.00 55.41 82 THR A C 1
ATOM 637 O O . THR A 1 82 ? 27.248 2.363 40.585 1.00 55.41 82 THR A O 1
ATOM 640 N N . GLU A 1 83 ? 27.114 4.264 41.782 1.00 47.91 83 GLU A N 1
ATOM 641 C CA . GLU A 1 83 ? 25.977 3.861 42.610 1.00 47.91 83 GLU A CA 1
ATOM 642 C C . GLU A 1 83 ? 24.674 4.278 41.921 1.00 47.91 83 GLU A C 1
ATOM 644 O O . GLU A 1 83 ? 24.294 5.446 41.944 1.00 47.91 83 GLU A O 1
ATOM 649 N N . GLU A 1 84 ? 23.967 3.318 41.327 1.00 53.56 84 GLU A N 1
ATOM 650 C CA . GLU A 1 84 ? 22.543 3.460 41.022 1.00 53.56 84 GLU A CA 1
ATOM 651 C C . GLU A 1 84 ? 21.769 2.442 41.870 1.00 53.56 84 GLU A C 1
ATOM 653 O O . GLU A 1 84 ? 21.995 1.239 41.782 1.00 53.56 84 GLU A O 1
ATOM 658 N N . ASN A 1 85 ? 20.852 2.933 42.711 1.00 61.06 85 ASN A N 1
ATOM 659 C CA . ASN A 1 85 ? 19.894 2.141 43.498 1.00 61.06 85 ASN A CA 1
ATOM 660 C C . ASN A 1 85 ? 20.469 1.174 44.555 1.00 61.06 85 ASN A C 1
ATOM 662 O O . ASN A 1 85 ? 19.878 0.131 44.814 1.00 61.06 85 ASN A O 1
ATOM 666 N N . GLY A 1 86 ? 21.575 1.523 45.219 1.00 63.56 86 GLY A N 1
ATOM 667 C CA . GLY A 1 86 ? 22.028 0.815 46.430 1.00 63.56 86 GLY A CA 1
ATOM 668 C C . GLY A 1 86 ? 22.543 -0.615 46.216 1.00 63.56 86 GLY A C 1
ATOM 669 O O . GLY A 1 86 ? 22.838 -1.303 47.190 1.00 63.56 86 GLY A O 1
ATOM 670 N N . GLU A 1 87 ? 22.698 -1.051 44.967 1.00 44.91 87 GLU A N 1
ATOM 671 C CA . GLU A 1 87 ? 23.263 -2.347 44.606 1.00 44.91 87 GLU A CA 1
ATOM 672 C C . GLU A 1 87 ? 24.523 -2.112 43.759 1.00 44.91 87 GLU A C 1
ATOM 674 O O . GLU A 1 87 ? 24.481 -1.497 42.694 1.00 44.91 87 GLU A O 1
ATOM 679 N N . GLN A 1 88 ? 25.685 -2.530 44.271 1.00 43.91 88 GLN A N 1
ATOM 680 C CA . GLN A 1 88 ? 26.974 -2.296 43.614 1.00 43.91 88 GLN A CA 1
ATOM 681 C C . GLN A 1 88 ? 27.124 -3.230 42.407 1.00 43.91 88 GLN A C 1
ATOM 683 O O . GLN A 1 88 ? 27.433 -4.412 42.560 1.00 43.91 88 GLN A O 1
ATOM 688 N N . VAL A 1 89 ? 26.940 -2.704 41.194 1.00 45.28 89 VAL A N 1
ATOM 689 C CA . VAL A 1 89 ? 27.144 -3.456 39.948 1.00 45.28 89 VAL A CA 1
ATOM 690 C C . VAL A 1 89 ? 28.440 -3.000 39.276 1.00 45.28 89 VAL A C 1
ATOM 692 O O . VAL A 1 89 ? 28.563 -1.868 38.812 1.00 45.28 89 VAL A O 1
ATOM 695 N N . ALA A 1 90 ? 29.430 -3.892 39.205 1.00 45.50 90 ALA A N 1
ATOM 696 C CA . ALA A 1 90 ? 30.696 -3.631 38.524 1.00 45.50 90 ALA A CA 1
ATOM 697 C C . ALA A 1 90 ? 30.520 -3.715 36.995 1.00 45.50 90 ALA A C 1
ATOM 699 O O . ALA A 1 90 ? 30.476 -4.803 36.418 1.00 45.50 90 ALA A O 1
ATOM 700 N N . VAL A 1 91 ? 30.436 -2.568 36.317 1.00 50.44 91 VAL A N 1
ATOM 701 C CA . VAL A 1 91 ? 30.355 -2.509 34.849 1.00 50.44 91 VAL A CA 1
ATOM 702 C C . VAL A 1 91 ? 31.765 -2.455 34.255 1.00 50.44 91 VAL A C 1
ATOM 704 O O . VAL A 1 91 ? 32.398 -1.406 34.171 1.00 50.44 91 VAL A O 1
ATOM 707 N N . VAL A 1 92 ? 32.272 -3.606 33.809 1.00 48.28 92 VAL A N 1
ATOM 708 C CA . VAL A 1 92 ? 33.548 -3.695 33.085 1.00 48.28 92 VAL A CA 1
ATOM 709 C C . VAL A 1 92 ? 33.312 -3.349 31.614 1.00 48.28 92 VAL A C 1
ATOM 711 O O . VAL A 1 92 ? 32.879 -4.192 30.829 1.00 48.28 92 VAL A O 1
ATOM 714 N N . THR A 1 93 ? 33.603 -2.113 31.204 1.00 53.56 93 THR A N 1
ATOM 715 C CA . THR A 1 93 ? 33.593 -1.742 29.779 1.00 53.56 93 THR A CA 1
ATOM 716 C C . THR A 1 93 ? 34.948 -2.055 29.132 1.00 53.56 93 THR A C 1
ATOM 718 O O . THR A 1 93 ? 35.945 -1.408 29.467 1.00 53.56 93 THR A O 1
ATOM 721 N N . PRO A 1 94 ? 35.044 -3.003 28.182 1.00 53.00 94 PRO A N 1
ATOM 722 C CA . PRO A 1 94 ? 36.300 -3.267 27.490 1.00 53.00 94 PRO A CA 1
ATOM 723 C C . PRO A 1 94 ? 36.668 -2.100 26.556 1.00 53.00 94 PRO A C 1
ATOM 725 O O . PRO A 1 94 ? 35.922 -1.760 25.636 1.00 53.00 94 PRO A O 1
ATOM 728 N N . LYS A 1 95 ? 37.862 -1.510 26.738 1.00 50.00 95 LYS A N 1
ATOM 729 C CA . LYS A 1 95 ? 38.473 -0.553 25.791 1.00 50.00 95 LYS A CA 1
ATOM 730 C C . LYS A 1 95 ? 38.856 -1.280 24.489 1.00 50.00 95 LYS A C 1
ATOM 732 O O . LYS A 1 95 ? 40.006 -1.663 24.273 1.00 50.00 95 LYS A O 1
ATOM 737 N N . THR A 1 96 ? 37.897 -1.489 23.588 1.00 55.22 96 THR A N 1
ATOM 738 C CA . THR A 1 96 ? 38.166 -2.021 22.241 1.00 55.22 96 THR A CA 1
ATOM 739 C C . THR A 1 96 ? 38.884 -0.980 21.377 1.00 55.22 96 THR A C 1
ATOM 741 O O . THR A 1 96 ? 38.304 0.033 20.994 1.00 55.22 96 THR A O 1
ATOM 744 N N . LYS A 1 97 ? 40.152 -1.242 21.027 1.00 65.50 97 LYS A N 1
ATOM 745 C CA . LYS A 1 97 ? 40.917 -0.434 20.060 1.00 65.50 97 LYS A CA 1
ATOM 746 C C . LYS A 1 97 ? 40.174 -0.361 18.710 1.00 65.50 97 LYS A C 1
ATOM 748 O O . LYS A 1 97 ? 39.755 -1.406 18.200 1.00 65.50 97 LYS A O 1
ATOM 753 N N . PRO A 1 98 ? 40.059 0.821 18.074 1.00 59.09 98 PRO A N 1
ATOM 754 C CA . PRO A 1 98 ? 39.412 0.954 16.773 1.00 59.09 98 PRO A CA 1
ATOM 755 C C . PRO A 1 98 ? 40.229 0.221 15.702 1.00 59.09 98 PRO A C 1
ATOM 757 O O . PRO A 1 98 ? 41.315 0.639 15.296 1.00 59.09 98 PRO A O 1
ATOM 760 N N . ARG A 1 99 ? 39.709 -0.917 15.234 1.00 63.53 99 ARG A N 1
ATOM 761 C CA . ARG A 1 99 ? 40.297 -1.694 14.138 1.00 63.53 99 ARG A CA 1
ATOM 762 C C . ARG A 1 99 ? 40.138 -0.890 12.840 1.00 63.53 99 ARG A C 1
ATOM 764 O O . ARG A 1 99 ? 39.032 -0.785 12.316 1.00 63.53 99 ARG A O 1
ATOM 771 N N . LYS A 1 100 ? 41.238 -0.342 12.303 1.00 61.00 100 LYS A N 1
ATOM 772 C CA . LYS A 1 100 ? 41.289 0.272 10.960 1.00 61.00 100 LYS A CA 1
ATOM 773 C C . LYS A 1 100 ? 40.856 -0.767 9.916 1.00 61.00 100 LYS A C 1
ATOM 775 O O . LYS A 1 100 ? 41.647 -1.612 9.499 1.00 61.00 100 LYS A O 1
ATOM 780 N N . ARG A 1 101 ? 39.586 -0.737 9.506 1.00 61.25 101 ARG A N 1
ATOM 781 C CA . ARG A 1 101 ? 39.087 -1.547 8.387 1.00 61.25 101 ARG A CA 1
ATOM 782 C C . ARG A 1 101 ? 39.650 -0.936 7.103 1.00 61.25 101 ARG A C 1
ATOM 784 O O . ARG A 1 101 ? 39.353 0.213 6.795 1.00 61.25 101 ARG A O 1
ATOM 791 N N . LYS A 1 102 ? 40.477 -1.695 6.373 1.00 62.56 102 LYS A N 1
ATOM 792 C CA . LYS A 1 102 ? 40.890 -1.357 5.003 1.00 62.56 102 LYS A CA 1
ATOM 793 C C . LYS A 1 102 ? 39.620 -1.189 4.165 1.00 62.56 102 LYS A C 1
ATOM 795 O O . LYS A 1 102 ? 38.918 -2.167 3.917 1.00 62.56 102 LYS A O 1
ATOM 800 N N . SER A 1 103 ? 39.312 0.042 3.773 1.00 56.16 103 SER A N 1
ATOM 801 C CA . SER A 1 103 ? 38.253 0.347 2.821 1.00 56.16 103 SER A CA 1
ATOM 802 C C . SER A 1 103 ? 38.669 -0.207 1.460 1.00 56.16 103 SER A C 1
ATOM 804 O O . SER A 1 103 ? 39.508 0.350 0.755 1.00 56.16 103 SER A O 1
ATOM 806 N N . SER A 1 104 ? 38.116 -1.361 1.090 1.00 62.69 104 SER A N 1
ATOM 807 C CA . SER A 1 104 ? 38.193 -1.841 -0.284 1.00 62.69 104 SER A CA 1
ATOM 808 C C . SER A 1 104 ? 37.450 -0.838 -1.163 1.00 62.69 104 SER A C 1
ATOM 810 O O . SER A 1 104 ? 36.225 -0.742 -1.105 1.00 62.69 104 SER A O 1
ATOM 812 N N . LYS A 1 105 ? 38.220 -0.062 -1.928 1.00 62.47 105 LYS A N 1
ATOM 813 C CA . LYS A 1 105 ? 37.780 0.883 -2.956 1.00 62.47 105 LYS A CA 1
ATOM 814 C C . LYS A 1 105 ? 36.811 0.166 -3.902 1.00 62.47 105 LYS A C 1
ATOM 816 O O . LYS A 1 105 ? 37.230 -0.604 -4.764 1.00 62.47 105 LYS A O 1
ATOM 821 N N . ALA A 1 106 ? 35.513 0.357 -3.681 1.00 59.19 106 ALA A N 1
ATOM 822 C CA . ALA A 1 106 ? 34.474 -0.223 -4.512 1.00 59.19 106 ALA A CA 1
ATOM 823 C C . ALA A 1 106 ? 34.531 0.443 -5.894 1.00 59.19 106 ALA A C 1
ATOM 825 O O . ALA A 1 106 ? 34.318 1.647 -6.023 1.00 59.19 106 ALA A O 1
ATOM 826 N N . LYS A 1 107 ? 34.856 -0.344 -6.926 1.00 56.56 107 LYS A N 1
ATOM 827 C CA . LYS A 1 107 ? 34.632 0.030 -8.325 1.00 56.56 107 LYS A CA 1
ATOM 828 C C . LYS A 1 107 ? 33.124 0.194 -8.512 1.00 56.56 107 LYS A C 1
ATOM 830 O O . LYS A 1 107 ? 32.397 -0.796 -8.498 1.00 56.56 107 LYS A O 1
ATOM 835 N N . ALA A 1 108 ? 32.670 1.437 -8.645 1.00 53.09 108 ALA A N 1
ATOM 836 C CA . ALA A 1 108 ? 31.300 1.754 -9.012 1.00 53.09 108 ALA A CA 1
ATOM 837 C C . ALA A 1 108 ? 31.005 1.147 -10.392 1.00 53.09 108 ALA A C 1
ATOM 839 O O . ALA A 1 108 ? 31.637 1.485 -11.392 1.00 53.09 108 ALA A O 1
ATOM 840 N N . SER A 1 109 ? 30.093 0.182 -10.411 1.00 54.22 109 SER A N 1
ATOM 841 C CA . SER A 1 109 ? 29.635 -0.526 -11.597 1.00 54.22 109 SER A CA 1
ATOM 842 C C . SER A 1 109 ? 28.734 0.375 -12.439 1.00 54.22 109 SER A C 1
ATOM 844 O O . SER A 1 109 ? 27.669 0.788 -11.987 1.00 54.22 109 SER A O 1
ATOM 846 N N . SER A 1 110 ? 29.118 0.581 -13.695 1.00 54.84 110 SER A N 1
ATOM 847 C CA . SER A 1 110 ? 28.370 1.235 -14.780 1.00 54.84 110 SER A CA 1
ATOM 848 C C . SER A 1 110 ? 27.090 0.497 -15.222 1.00 54.84 110 SER A C 1
ATOM 850 O O . SER A 1 110 ? 26.506 0.830 -16.246 1.00 54.84 110 SER A O 1
ATOM 852 N N . ALA A 1 111 ? 26.616 -0.485 -14.453 1.00 54.12 111 ALA A N 1
ATOM 853 C CA . ALA A 1 111 ? 25.485 -1.347 -14.803 1.00 54.12 111 ALA A CA 1
ATOM 854 C C . ALA A 1 111 ? 24.102 -0.771 -14.431 1.00 54.12 111 ALA A C 1
ATOM 856 O O . ALA A 1 111 ? 23.088 -1.436 -14.627 1.00 54.12 111 ALA A O 1
ATOM 857 N N . MET A 1 112 ? 24.035 0.448 -13.882 1.00 54.03 112 MET A N 1
ATOM 858 C CA . MET A 1 112 ? 22.768 1.065 -13.462 1.00 54.03 112 MET A CA 1
ATOM 859 C C . MET A 1 112 ? 22.031 1.826 -14.574 1.00 54.03 112 MET A C 1
ATOM 861 O O . MET A 1 112 ? 20.865 2.151 -14.390 1.00 54.03 112 MET A O 1
ATOM 865 N N . LYS A 1 113 ? 22.656 2.067 -15.735 1.00 48.16 113 LYS A N 1
ATOM 866 C CA . LYS A 1 113 ? 22.084 2.943 -16.774 1.00 48.16 113 LYS A CA 1
ATOM 867 C C . LYS A 1 113 ? 21.173 2.248 -17.800 1.00 48.16 113 LYS A C 1
ATOM 869 O O . LYS A 1 113 ? 20.518 2.924 -18.578 1.00 48.16 113 LYS A O 1
ATOM 874 N N . GLU A 1 114 ? 21.081 0.916 -17.790 1.00 47.12 114 GLU A N 1
ATOM 875 C CA . GLU A 1 114 ? 20.250 0.154 -18.748 1.00 47.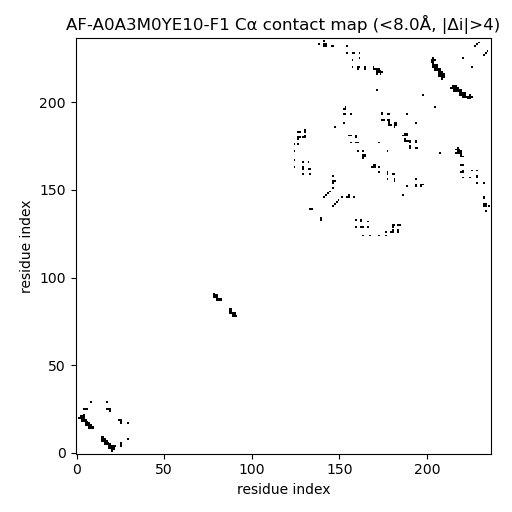12 114 GLU A CA 1
ATOM 876 C C . GLU A 1 114 ? 18.903 -0.331 -18.184 1.00 47.12 114 GLU A C 1
ATOM 878 O O . GLU A 1 114 ? 18.078 -0.862 -18.924 1.00 47.12 114 GLU A O 1
ATOM 883 N N . ALA A 1 115 ? 18.637 -0.159 -16.886 1.00 51.41 115 ALA A N 1
ATOM 884 C CA . ALA A 1 115 ? 17.331 -0.510 -16.314 1.00 51.41 115 ALA A CA 1
ATOM 885 C C . ALA A 1 115 ? 16.272 0.595 -16.505 1.00 51.41 115 ALA A C 1
ATOM 887 O O . ALA A 1 115 ? 15.080 0.312 -16.415 1.00 51.41 115 ALA A O 1
ATOM 888 N N . GLU A 1 116 ? 16.699 1.822 -16.807 1.00 51.06 116 GLU A N 1
ATOM 889 C CA . GLU A 1 116 ? 15.838 3.007 -16.924 1.00 51.06 116 GLU A CA 1
ATOM 890 C C . GLU A 1 116 ? 15.155 3.119 -18.302 1.00 51.06 116 GLU A C 1
ATOM 892 O O . GLU A 1 116 ? 14.053 3.645 -18.415 1.00 51.06 116 GLU A O 1
ATOM 897 N N . ALA A 1 117 ? 15.751 2.536 -19.348 1.00 46.44 117 ALA A N 1
ATOM 898 C CA . ALA A 1 117 ? 15.275 2.664 -20.730 1.00 46.44 117 ALA A CA 1
ATOM 899 C C . ALA A 1 117 ? 14.132 1.699 -21.118 1.00 46.44 117 ALA A C 1
ATOM 901 O O . ALA A 1 117 ? 13.595 1.791 -22.213 1.00 46.44 117 ALA A O 1
ATOM 902 N N . SER A 1 118 ? 13.722 0.778 -20.235 1.00 48.19 118 SER A N 1
ATOM 903 C CA . SER A 1 118 ? 12.615 -0.170 -20.503 1.00 48.19 118 SER A CA 1
ATOM 904 C C . SER A 1 118 ? 11.313 0.166 -19.759 1.00 48.19 118 SER A C 1
ATOM 906 O O . SER A 1 118 ? 10.457 -0.701 -19.564 1.00 48.19 118 SER A O 1
ATOM 908 N N . ALA A 1 119 ? 11.181 1.425 -19.326 1.00 51.72 119 ALA A N 1
ATOM 909 C CA . ALA A 1 119 ? 10.023 1.971 -18.616 1.00 51.72 119 ALA A CA 1
ATOM 910 C C . ALA A 1 119 ? 9.172 2.940 -19.468 1.00 51.72 119 ALA A C 1
ATOM 912 O O . ALA A 1 119 ? 8.220 3.513 -18.953 1.00 51.72 119 ALA A O 1
ATOM 913 N N . GLN A 1 120 ? 9.490 3.126 -20.753 1.00 45.88 120 GLN A N 1
ATOM 914 C CA . GLN A 1 120 ? 8.971 4.238 -21.565 1.00 45.88 120 GLN A CA 1
ATOM 915 C C . GLN A 1 120 ? 7.619 4.025 -22.273 1.00 45.88 120 GLN A C 1
ATOM 917 O O . GLN A 1 120 ? 7.239 4.869 -23.070 1.00 45.88 120 GLN A O 1
ATOM 922 N N . GLU A 1 121 ? 6.839 2.984 -21.970 1.00 48.69 121 GLU A N 1
ATOM 923 C CA . GLU A 1 121 ? 5.514 2.818 -22.616 1.00 48.69 121 GLU A CA 1
ATOM 924 C C . GLU A 1 121 ? 4.382 2.361 -21.687 1.00 48.69 121 GLU A C 1
ATOM 926 O O . GLU A 1 121 ? 3.250 2.161 -22.122 1.00 48.69 121 GLU A O 1
ATOM 931 N N . ALA A 1 122 ? 4.644 2.245 -20.383 1.00 53.88 122 ALA A N 1
ATOM 932 C CA . ALA A 1 122 ? 3.554 2.235 -19.419 1.00 53.88 122 ALA A CA 1
ATOM 933 C C . ALA A 1 122 ? 3.170 3.696 -19.189 1.00 53.88 122 ALA A C 1
ATOM 935 O O . ALA A 1 122 ? 3.904 4.405 -18.506 1.00 53.88 122 ALA A O 1
ATOM 936 N N . GLU A 1 123 ? 2.073 4.138 -19.809 1.00 64.88 123 GLU A N 1
ATOM 937 C CA . GLU A 1 123 ? 1.424 5.426 -19.545 1.00 64.88 123 GLU A CA 1
ATOM 938 C C . GLU A 1 123 ? 1.601 5.824 -18.072 1.00 64.88 123 GLU A C 1
ATOM 940 O O . GLU A 1 123 ? 1.103 5.142 -17.163 1.00 64.88 123 GLU A O 1
ATOM 945 N N . LEU A 1 124 ? 2.392 6.879 -17.855 1.00 84.31 124 LEU A N 1
ATOM 946 C CA . LEU A 1 124 ? 2.789 7.321 -16.528 1.00 84.31 124 LEU A CA 1
ATOM 947 C C . LEU A 1 124 ? 1.536 7.613 -15.701 1.00 84.31 124 LEU A C 1
ATOM 949 O O . LEU A 1 124 ? 0.663 8.369 -16.118 1.00 84.31 124 LEU A O 1
ATOM 953 N N . ILE A 1 125 ? 1.464 7.022 -14.511 1.00 92.81 125 ILE A N 1
ATOM 954 C CA . ILE A 1 125 ? 0.482 7.416 -13.502 1.00 92.81 125 ILE A CA 1
ATOM 955 C C . ILE A 1 125 ? 0.830 8.846 -13.092 1.00 92.81 125 ILE A C 1
ATOM 957 O O . ILE A 1 125 ? 1.890 9.063 -12.504 1.00 92.81 125 ILE A O 1
ATOM 961 N N . ASP A 1 126 ? -0.050 9.796 -13.401 1.00 95.75 126 ASP A N 1
ATOM 962 C CA . ASP A 1 126 ? 0.114 11.187 -12.993 1.00 95.75 126 ASP A CA 1
ATOM 963 C C . ASP A 1 126 ? -0.224 11.316 -11.494 1.00 95.75 126 ASP A C 1
ATOM 965 O O . ASP A 1 126 ? -1.378 11.074 -11.100 1.00 95.75 126 ASP A O 1
ATOM 969 N N . PRO A 1 127 ? 0.763 11.635 -10.632 1.00 96.31 127 PRO A N 1
ATOM 970 C CA . PRO A 1 127 ? 0.555 11.679 -9.192 1.00 96.31 127 PRO A CA 1
ATOM 971 C C . PRO A 1 127 ? -0.418 12.783 -8.768 1.00 96.31 127 PRO A C 1
ATOM 973 O O . PRO A 1 127 ? -1.163 12.599 -7.800 1.00 96.31 127 PRO A O 1
ATOM 976 N N . GLU A 1 128 ? -0.459 13.901 -9.497 1.00 96.81 128 GLU A N 1
ATOM 977 C CA . GLU A 1 128 ? -1.326 15.034 -9.170 1.00 96.81 128 GLU A CA 1
ATOM 978 C C . GLU A 1 128 ? -2.794 14.695 -9.425 1.00 96.81 128 GLU A C 1
ATOM 980 O O . GLU A 1 128 ? -3.654 14.996 -8.594 1.00 96.81 128 GLU A O 1
ATOM 985 N N . GLN A 1 129 ? -3.081 13.972 -10.511 1.00 96.62 129 GLN A N 1
ATOM 986 C CA . GLN A 1 129 ? -4.434 13.506 -10.820 1.00 96.62 129 GLN A CA 1
ATOM 987 C C . GLN A 1 129 ? -4.968 12.538 -9.763 1.00 96.62 129 GLN A C 1
ATOM 989 O O . GLN A 1 129 ? -6.129 12.641 -9.366 1.00 96.62 129 GLN A O 1
ATOM 994 N N . VAL A 1 130 ? -4.134 11.619 -9.261 1.00 97.19 130 VAL A N 1
ATOM 995 C CA . VAL A 1 130 ? -4.546 10.716 -8.170 1.00 97.19 130 VAL A CA 1
ATOM 996 C C . VAL A 1 130 ? -4.807 11.507 -6.893 1.00 97.19 130 VAL A C 1
ATOM 998 O O . VAL A 1 130 ? -5.814 11.279 -6.222 1.00 97.19 130 VAL A O 1
ATOM 1001 N N . ALA A 1 131 ? -3.929 12.453 -6.555 1.00 97.62 131 ALA A N 1
ATOM 1002 C CA . ALA A 1 131 ? -4.102 13.288 -5.373 1.00 97.62 131 ALA A CA 1
ATOM 1003 C C . ALA A 1 131 ? -5.379 14.144 -5.461 1.00 97.62 131 ALA A C 1
ATOM 1005 O O . ALA A 1 131 ? -6.111 14.252 -4.476 1.00 97.62 131 ALA A O 1
ATOM 1006 N N . ALA A 1 132 ? -5.686 14.698 -6.637 1.00 97.62 132 ALA A N 1
ATOM 1007 C CA . ALA A 1 132 ? -6.931 15.414 -6.898 1.00 97.62 132 ALA A CA 1
ATOM 1008 C C . ALA A 1 132 ? -8.153 14.490 -6.788 1.00 97.62 132 ALA A C 1
ATOM 1010 O O . ALA A 1 132 ? -9.128 14.853 -6.135 1.00 97.62 132 ALA A O 1
ATOM 1011 N N . ALA A 1 133 ? -8.089 13.272 -7.337 1.00 97.38 133 ALA A N 1
ATOM 1012 C CA . ALA A 1 133 ? -9.164 12.285 -7.219 1.00 97.38 133 ALA A CA 1
ATOM 1013 C C . ALA A 1 133 ? -9.457 11.906 -5.755 1.00 97.38 133 ALA A C 1
ATOM 1015 O O . ALA A 1 133 ? -10.616 11.745 -5.382 1.00 97.38 133 ALA A O 1
ATOM 1016 N N . ILE A 1 134 ? -8.424 11.820 -4.909 1.00 96.94 134 ILE A N 1
ATOM 1017 C CA . ILE A 1 134 ? -8.582 11.588 -3.466 1.00 96.94 134 ILE A CA 1
ATOM 1018 C C . ILE A 1 134 ? -9.248 12.794 -2.794 1.00 96.94 134 ILE A C 1
ATOM 1020 O O . ILE A 1 134 ? -10.207 12.615 -2.044 1.00 96.94 134 ILE A O 1
ATOM 1024 N N . LYS A 1 135 ? -8.768 14.014 -3.072 1.00 97.06 135 LYS A N 1
ATOM 1025 C CA . LYS A 1 135 ? -9.299 15.264 -2.493 1.00 97.06 135 LYS A CA 1
ATOM 1026 C C . LYS A 1 135 ? -10.752 15.537 -2.894 1.00 97.06 135 LYS A C 1
ATOM 1028 O O . LYS A 1 135 ? -11.515 16.036 -2.077 1.00 97.06 135 LYS A O 1
ATOM 1033 N N . ASN A 1 136 ? -11.130 15.173 -4.118 1.00 97.62 136 ASN A N 1
ATOM 1034 C CA . ASN A 1 136 ? -12.476 15.368 -4.662 1.00 97.62 136 ASN A CA 1
ATOM 1035 C C . ASN A 1 136 ? -13.449 14.232 -4.307 1.00 97.62 136 ASN A C 1
ATOM 1037 O O . ASN A 1 136 ? -14.606 14.270 -4.718 1.00 97.62 136 ASN A O 1
ATOM 1041 N N . SER A 1 137 ? -12.997 13.200 -3.593 1.00 96.75 137 SER A N 1
ATOM 1042 C CA . SER A 1 137 ? -13.860 12.085 -3.213 1.00 96.75 137 SER A CA 1
ATOM 1043 C C . SER A 1 137 ? -14.811 12.454 -2.076 1.00 96.75 137 SER A C 1
ATOM 1045 O O . SER A 1 137 ? -14.441 13.169 -1.146 1.00 96.75 137 SER A O 1
ATOM 1047 N N . GLU A 1 138 ? -16.015 11.881 -2.089 1.00 96.31 138 GLU A N 1
ATOM 1048 C CA . GLU A 1 138 ? -16.997 12.032 -1.002 1.00 96.31 138 GLU A CA 1
ATOM 1049 C C . GLU A 1 138 ? -16.451 11.546 0.351 1.00 96.31 138 GLU A C 1
ATOM 1051 O O . GLU A 1 138 ? -16.803 12.067 1.406 1.00 96.31 138 GLU A O 1
ATOM 1056 N N . TYR A 1 139 ? -15.528 10.581 0.321 1.00 95.69 139 TYR A N 1
ATOM 1057 C CA . TYR A 1 139 ? -14.886 10.018 1.508 1.00 95.69 139 TYR A CA 1
ATOM 1058 C C . TYR A 1 139 ? -13.682 10.826 2.001 1.00 95.69 139 TYR A C 1
ATOM 1060 O O . TYR A 1 139 ? -13.085 10.453 3.011 1.00 95.69 139 TYR A O 1
ATOM 1068 N N . TYR A 1 140 ? -13.293 11.912 1.325 1.00 96.75 140 TYR A N 1
ATOM 1069 C CA . TYR A 1 140 ? -12.129 12.708 1.709 1.00 96.75 140 TYR A CA 1
ATOM 1070 C C . TYR A 1 140 ? -12.111 13.160 3.180 1.00 96.75 140 TYR A C 1
ATOM 1072 O O . TYR A 1 140 ? -11.055 13.004 3.794 1.00 96.75 140 TYR A O 1
ATOM 1080 N N . PRO A 1 141 ? -13.203 13.661 3.801 1.00 96.12 141 PRO A N 1
ATOM 1081 C CA . PRO A 1 141 ? -13.167 14.036 5.219 1.00 96.12 141 PRO A CA 1
ATOM 1082 C C . PRO A 1 141 ? -12.804 12.851 6.127 1.00 96.12 141 PRO A C 1
ATOM 1084 O O . PRO A 1 141 ? -11.922 12.979 6.975 1.00 96.12 141 PRO A O 1
ATOM 1087 N N . ILE A 1 142 ? -13.392 11.676 5.877 1.00 95.94 142 ILE A N 1
ATOM 1088 C CA . ILE A 1 142 ? -13.117 10.443 6.632 1.00 95.94 142 ILE A CA 1
ATOM 1089 C C . ILE A 1 142 ? -11.673 9.988 6.398 1.00 95.94 142 ILE A C 1
ATOM 1091 O O . ILE A 1 142 ? -10.960 9.650 7.340 1.00 95.94 142 ILE A O 1
ATOM 1095 N N . ILE A 1 143 ? -11.216 10.007 5.142 1.00 95.81 143 ILE A N 1
ATOM 1096 C CA . ILE A 1 143 ? -9.841 9.654 4.772 1.00 95.81 143 ILE A CA 1
ATOM 1097 C C . ILE A 1 143 ? -8.849 10.598 5.456 1.00 95.81 143 ILE A C 1
ATOM 1099 O O . ILE A 1 143 ? -7.817 10.147 5.953 1.00 95.81 143 ILE A O 1
ATOM 1103 N N . LYS A 1 144 ? -9.140 11.898 5.493 1.00 95.88 144 LYS A N 1
ATOM 1104 C CA . LYS A 1 144 ? -8.260 12.894 6.097 1.00 95.88 144 LYS A CA 1
ATOM 1105 C C . LYS A 1 144 ? -8.070 12.612 7.586 1.00 95.88 144 LYS A C 1
ATOM 1107 O O . LYS A 1 144 ? -6.938 12.409 8.017 1.00 95.88 144 LYS A O 1
ATOM 1112 N N . GLU A 1 145 ? -9.172 12.483 8.315 1.00 95.31 145 GLU A N 1
ATOM 1113 C CA . GLU A 1 145 ? -9.167 12.270 9.762 1.00 95.31 145 GLU A CA 1
ATOM 1114 C C . GLU A 1 145 ? -8.648 10.874 10.154 1.00 95.31 145 GLU A C 1
ATOM 1116 O O . GLU A 1 145 ? -7.708 10.751 10.942 1.00 95.31 145 GLU A O 1
ATOM 1121 N N . LYS A 1 146 ? -9.205 9.799 9.575 1.00 95.19 146 LYS A N 1
ATOM 1122 C CA . LYS A 1 146 ? -8.872 8.415 9.967 1.00 95.19 146 LYS A CA 1
ATOM 1123 C C . LYS A 1 146 ? -7.566 7.900 9.354 1.00 95.19 146 LYS A C 1
ATOM 1125 O O . LYS A 1 146 ? -6.946 6.997 9.921 1.00 95.19 146 LYS A O 1
ATOM 1130 N N . VAL A 1 147 ? -7.145 8.403 8.187 1.00 95.75 147 VAL A N 1
ATOM 1131 C CA . VAL A 1 147 ? -6.013 7.829 7.432 1.00 95.75 147 VAL A CA 1
ATOM 1132 C C . VAL A 1 147 ? -4.842 8.790 7.276 1.00 95.75 147 VAL A C 1
ATOM 1134 O O . VAL A 1 147 ? -3.717 8.403 7.600 1.00 95.75 147 VAL A O 1
ATOM 1137 N N . LEU A 1 148 ? -5.061 10.005 6.767 1.00 94.69 148 LEU A N 1
ATOM 1138 C CA . LEU A 1 148 ? -3.967 10.934 6.458 1.00 94.69 148 LEU A CA 1
ATOM 1139 C C . LEU A 1 148 ? -3.322 11.498 7.726 1.00 94.69 148 LEU A C 1
ATOM 1141 O O . LEU A 1 148 ? -2.090 11.505 7.812 1.00 94.69 148 LEU A O 1
ATOM 1145 N N . ASP A 1 149 ? -4.125 11.858 8.725 1.00 95.38 149 ASP A N 1
ATOM 1146 C CA . ASP A 1 149 ? -3.637 12.382 10.006 1.00 95.38 149 ASP A CA 1
ATOM 1147 C C . ASP A 1 149 ? -3.140 11.265 10.943 1.00 95.38 149 ASP A C 1
ATOM 1149 O O . ASP A 1 149 ? -2.308 11.482 11.830 1.00 95.38 149 ASP A O 1
ATOM 1153 N N . ALA A 1 150 ? -3.557 10.018 10.702 1.00 95.62 150 ALA A N 1
ATOM 1154 C CA . ALA A 1 150 ? -3.133 8.874 11.497 1.00 95.62 150 ALA A CA 1
ATOM 1155 C C . ALA A 1 150 ? -1.630 8.558 11.351 1.00 95.62 150 ALA A C 1
ATOM 1157 O O . ALA A 1 150 ? -0.988 8.767 10.319 1.00 95.62 150 ALA A O 1
ATOM 1158 N N . ARG A 1 151 ? -1.044 7.946 12.388 1.00 96.25 151 ARG A N 1
ATOM 1159 C CA . ARG A 1 151 ? 0.367 7.499 12.375 1.00 96.25 151 ARG A CA 1
ATOM 1160 C C . ARG A 1 151 ? 0.608 6.261 11.500 1.00 96.25 151 ARG A C 1
ATOM 1162 O O . ARG A 1 151 ? 1.757 5.936 11.197 1.00 96.25 151 ARG A O 1
ATOM 1169 N N . ASN A 1 152 ? -0.448 5.552 11.099 1.00 97.12 152 ASN A N 1
ATOM 1170 C CA . ASN A 1 152 ? -0.327 4.297 10.366 1.00 97.12 152 ASN A CA 1
ATOM 1171 C C . ASN A 1 152 ? 0.003 4.535 8.882 1.00 97.12 152 ASN A C 1
ATOM 1173 O O . ASN A 1 152 ? -0.861 4.862 8.072 1.00 97.12 152 ASN A O 1
ATOM 1177 N N . GLN A 1 153 ? 1.268 4.323 8.521 1.00 97.44 153 GLN A N 1
ATOM 1178 C CA . GLN A 1 153 ? 1.767 4.494 7.153 1.00 97.44 153 GLN A CA 1
ATOM 1179 C C . GLN A 1 153 ? 1.134 3.516 6.154 1.00 97.44 153 GLN A C 1
ATOM 1181 O O . GLN A 1 153 ? 0.945 3.876 4.996 1.00 97.44 153 GLN A O 1
ATOM 1186 N N . LEU A 1 154 ? 0.797 2.292 6.583 1.00 97.31 154 LEU A N 1
ATOM 1187 C CA . LEU A 1 154 ? 0.210 1.285 5.697 1.00 97.31 154 LEU A CA 1
ATOM 1188 C C . LEU A 1 154 ? -1.155 1.745 5.179 1.00 97.31 154 LEU A C 1
ATOM 1190 O O . LEU A 1 154 ? -1.413 1.641 3.985 1.00 97.31 154 LEU A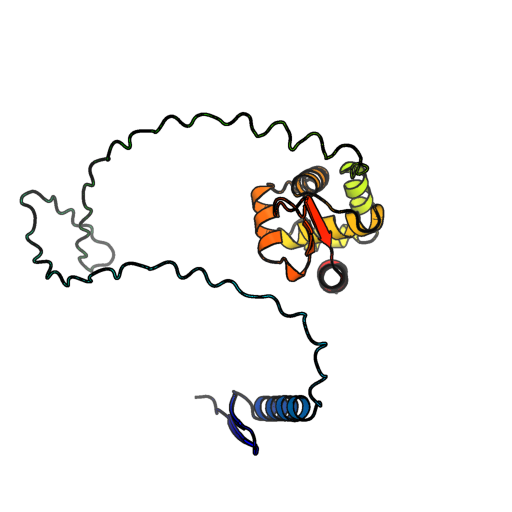 O 1
ATOM 1194 N N . ASN A 1 155 ? -1.995 2.307 6.051 1.00 97.62 155 ASN A N 1
ATOM 1195 C CA . ASN A 1 155 ? -3.326 2.780 5.666 1.00 97.62 155 ASN A CA 1
ATOM 1196 C C . ASN A 1 155 ? -3.239 3.880 4.598 1.00 97.62 155 ASN A C 1
ATOM 1198 O O . ASN A 1 155 ? -3.997 3.854 3.631 1.00 97.62 155 ASN A O 1
ATOM 1202 N N . LYS A 1 156 ? -2.262 4.790 4.716 1.00 97.69 156 LYS A N 1
ATOM 1203 C CA . LYS A 1 156 ? -1.999 5.838 3.714 1.00 97.69 156 LYS A CA 1
ATOM 1204 C C . LYS A 1 156 ? -1.634 5.235 2.357 1.00 97.69 156 LYS A C 1
ATOM 1206 O O . LYS A 1 156 ? -2.199 5.622 1.340 1.00 97.69 156 LYS A O 1
ATOM 1211 N N . ILE A 1 157 ? -0.739 4.245 2.352 1.00 97.94 157 ILE A N 1
ATOM 1212 C CA . ILE A 1 157 ? -0.324 3.533 1.133 1.00 97.94 157 ILE A CA 1
ATOM 1213 C C . ILE A 1 157 ? -1.516 2.803 0.498 1.00 97.94 157 ILE A C 1
ATOM 1215 O O . ILE A 1 157 ? -1.680 2.851 -0.718 1.00 97.94 157 ILE A O 1
ATOM 1219 N N . LEU A 1 158 ? -2.361 2.155 1.305 1.00 97.88 158 LEU A N 1
ATOM 1220 C CA . LEU A 1 158 ? -3.526 1.409 0.824 1.00 97.88 158 LEU A CA 1
ATOM 1221 C C . LEU A 1 158 ? -4.586 2.319 0.196 1.00 97.88 158 LEU A C 1
ATOM 1223 O O . LEU A 1 158 ? -5.102 1.984 -0.868 1.00 97.88 158 LEU A O 1
ATOM 1227 N N . VAL A 1 159 ? -4.873 3.479 0.798 1.00 97.88 159 VAL A N 1
ATOM 1228 C CA . VAL A 1 159 ? -5.791 4.462 0.200 1.00 97.88 159 VAL A CA 1
ATOM 1229 C C . VAL A 1 159 ? -5.246 4.956 -1.136 1.00 97.88 159 VAL A C 1
ATOM 1231 O O . VAL A 1 159 ? -5.970 4.943 -2.128 1.00 97.88 159 VAL A O 1
ATOM 1234 N N . VAL A 1 160 ? -3.960 5.307 -1.209 1.00 97.88 160 VAL A N 1
ATOM 1235 C CA . VAL A 1 160 ? -3.344 5.713 -2.480 1.00 97.88 160 VAL A CA 1
ATOM 1236 C C . VAL A 1 160 ? -3.449 4.595 -3.524 1.00 97.88 160 VAL A C 1
ATOM 1238 O O . VAL A 1 160 ? -3.896 4.841 -4.641 1.00 97.88 160 VAL A O 1
ATOM 1241 N N . ALA A 1 161 ? -3.118 3.352 -3.162 1.00 97.75 161 ALA A N 1
ATOM 1242 C CA . ALA A 1 161 ? -3.222 2.202 -4.063 1.00 97.75 161 ALA A CA 1
ATOM 1243 C C . ALA A 1 161 ? -4.657 1.964 -4.564 1.00 97.75 161 ALA A C 1
ATOM 1245 O O . ALA A 1 161 ? -4.854 1.616 -5.729 1.00 97.75 161 ALA A O 1
ATOM 1246 N N . TYR A 1 162 ? -5.654 2.172 -3.703 1.00 97.94 162 TYR A N 1
ATOM 1247 C CA . TYR A 1 162 ? -7.068 2.041 -4.044 1.00 97.94 162 TYR A CA 1
ATOM 1248 C C . TYR A 1 162 ? -7.509 3.079 -5.083 1.00 97.94 162 TYR A C 1
ATOM 1250 O O . TYR A 1 162 ? -8.165 2.727 -6.064 1.00 97.94 162 TYR A O 1
ATOM 1258 N N . TYR A 1 163 ? -7.099 4.340 -4.928 1.00 97.75 163 TYR A N 1
ATOM 1259 C CA . TYR A 1 163 ? -7.423 5.382 -5.905 1.00 97.75 163 TYR A CA 1
ATOM 1260 C C . TYR A 1 163 ? -6.665 5.216 -7.221 1.00 97.75 163 TYR A C 1
ATOM 1262 O O . TYR A 1 163 ? -7.256 5.419 -8.275 1.00 97.75 163 TYR A O 1
ATOM 1270 N N . ILE A 1 164 ? -5.414 4.743 -7.202 1.00 97.06 164 ILE A N 1
ATOM 1271 C CA . ILE A 1 164 ? -4.718 4.353 -8.441 1.00 97.06 164 ILE A CA 1
ATOM 1272 C C . ILE A 1 164 ? -5.512 3.265 -9.174 1.00 97.06 164 ILE A C 1
ATOM 1274 O O . ILE A 1 164 ? -5.692 3.342 -10.389 1.00 97.06 164 ILE A O 1
ATOM 1278 N N . LEU A 1 165 ? -6.014 2.265 -8.442 1.00 96.00 165 LEU A N 1
ATOM 1279 C CA . LEU A 1 165 ? -6.817 1.191 -9.019 1.00 96.00 165 LEU A CA 1
ATOM 1280 C C . LEU A 1 165 ? -8.117 1.717 -9.642 1.00 96.00 165 LEU A C 1
ATOM 1282 O O . LEU A 1 165 ? -8.457 1.263 -10.734 1.00 96.00 165 LEU A O 1
ATOM 1286 N N . LYS A 1 166 ? -8.800 2.665 -8.983 1.00 95.75 166 LYS A N 1
ATOM 1287 C CA . LYS A 1 166 ? -10.027 3.303 -9.489 1.00 95.75 166 LYS A CA 1
ATOM 1288 C C . LYS A 1 166 ? -9.788 4.185 -10.714 1.00 95.75 166 LYS A C 1
ATOM 1290 O O . LYS A 1 166 ? -10.557 4.102 -11.662 1.00 95.75 166 LYS A O 1
ATOM 1295 N N . THR A 1 167 ? -8.745 5.011 -10.704 1.00 95.56 167 THR A N 1
ATOM 1296 C CA . THR A 1 167 ? -8.489 5.979 -11.781 1.00 95.56 167 THR A CA 1
ATOM 1297 C C . THR A 1 167 ? -7.869 5.321 -13.013 1.00 95.56 167 THR A C 1
ATOM 1299 O O . THR A 1 167 ? -8.214 5.668 -14.137 1.00 95.56 167 THR A O 1
ATOM 1302 N N . TYR A 1 168 ? -6.972 4.350 -12.819 1.00 94.25 168 TYR A N 1
ATOM 1303 C CA . TYR A 1 168 ? -6.129 3.805 -13.888 1.00 94.25 168 TYR A CA 1
ATOM 1304 C C . TYR A 1 168 ? -6.338 2.307 -14.154 1.00 94.25 168 TYR A C 1
ATOM 1306 O O . TYR A 1 168 ? -5.473 1.671 -14.750 1.00 94.25 168 TYR A O 1
ATOM 1314 N N . ASN A 1 169 ? -7.455 1.713 -13.723 1.00 89.56 169 ASN A N 1
ATOM 1315 C CA . ASN A 1 169 ? -7.836 0.326 -14.035 1.00 89.56 169 ASN A CA 1
ATOM 1316 C C . ASN A 1 169 ? -6.739 -0.723 -13.744 1.00 89.56 169 ASN A C 1
ATOM 1318 O O . ASN A 1 169 ? -6.217 -1.386 -14.640 1.00 89.56 169 ASN A O 1
ATOM 1322 N N . ARG A 1 170 ? -6.409 -0.913 -12.458 1.00 90.56 170 ARG A N 1
ATOM 1323 C CA . ARG A 1 170 ? -5.417 -1.903 -11.962 1.00 90.56 170 ARG A CA 1
ATOM 1324 C C . ARG A 1 170 ? -3.997 -1.757 -12.542 1.00 90.56 170 ARG A C 1
ATOM 1326 O O . ARG A 1 170 ? -3.268 -2.747 -12.628 1.00 90.56 170 ARG A O 1
ATOM 1333 N N . ARG A 1 171 ? -3.561 -0.548 -12.904 1.00 92.19 171 ARG A N 1
ATOM 1334 C CA . ARG A 1 171 ? -2.160 -0.325 -13.291 1.00 92.19 171 ARG A CA 1
ATOM 1335 C C . ARG A 1 171 ? -1.186 -0.554 -12.129 1.00 92.19 171 ARG A C 1
ATOM 1337 O O . ARG A 1 171 ? -1.489 -0.176 -10.996 1.00 92.19 171 ARG A O 1
ATOM 1344 N N . PRO A 1 172 ? -0.009 -1.151 -12.395 1.00 94.31 172 PRO A N 1
ATOM 1345 C CA . PRO A 1 172 ? 1.015 -1.339 -11.379 1.00 94.31 172 PRO A CA 1
ATOM 1346 C C . PRO A 1 172 ? 1.658 -0.006 -11.005 1.00 94.31 172 PRO A C 1
ATOM 1348 O O . PRO A 1 172 ? 2.178 0.707 -11.860 1.00 94.31 172 PRO A O 1
ATOM 1351 N N . ALA A 1 173 ? 1.676 0.292 -9.710 1.00 94.88 173 ALA A N 1
ATOM 1352 C CA . ALA A 1 173 ? 2.342 1.463 -9.163 1.00 94.88 173 ALA A CA 1
ATOM 1353 C C . ALA A 1 173 ? 3.715 1.091 -8.598 1.00 94.88 173 ALA A C 1
ATOM 1355 O O . ALA A 1 173 ? 3.888 0.057 -7.943 1.00 94.88 173 ALA A O 1
ATOM 1356 N N . THR A 1 174 ? 4.710 1.941 -8.838 1.00 95.44 174 THR A N 1
ATOM 1357 C CA . THR A 1 174 ? 6.041 1.779 -8.241 1.00 95.44 174 THR A CA 1
ATOM 1358 C C . THR A 1 174 ? 6.086 2.411 -6.850 1.00 95.44 174 THR A C 1
ATOM 1360 O O . THR A 1 174 ? 5.238 3.228 -6.496 1.00 95.44 174 THR A O 1
ATOM 1363 N N . VAL A 1 175 ? 7.116 2.088 -6.060 1.00 96.12 175 VAL A N 1
ATOM 1364 C CA . VAL A 1 175 ? 7.351 2.742 -4.757 1.00 96.12 175 VAL A CA 1
ATOM 1365 C C . VAL A 1 175 ? 7.517 4.260 -4.908 1.00 96.12 175 VAL A C 1
ATOM 1367 O O . VAL A 1 175 ? 6.994 5.001 -4.083 1.00 96.12 175 VAL A O 1
ATOM 1370 N N . GLY A 1 176 ? 8.186 4.715 -5.973 1.00 95.88 176 GLY A N 1
ATOM 1371 C CA . GLY A 1 176 ? 8.345 6.144 -6.258 1.00 95.88 176 GLY A CA 1
ATOM 1372 C C . GLY A 1 176 ? 7.022 6.821 -6.619 1.00 95.88 176 GLY A C 1
ATOM 1373 O O . GLY A 1 176 ? 6.772 7.943 -6.201 1.00 95.88 176 GLY A O 1
ATOM 1374 N N . THR A 1 177 ? 6.125 6.112 -7.313 1.00 96.19 177 THR A N 1
ATOM 1375 C CA . THR A 1 177 ? 4.771 6.609 -7.605 1.00 96.19 177 THR A CA 1
ATOM 1376 C C . THR A 1 177 ? 3.981 6.841 -6.315 1.00 96.19 177 THR A C 1
ATOM 1378 O O . THR A 1 177 ? 3.343 7.877 -6.163 1.00 96.19 177 THR A O 1
ATOM 1381 N N . PHE A 1 178 ? 4.054 5.906 -5.360 1.00 97.19 178 PHE A N 1
ATOM 1382 C CA . PHE A 1 178 ? 3.428 6.085 -4.047 1.00 97.19 178 PHE A CA 1
ATOM 1383 C C . PHE A 1 178 ? 4.010 7.284 -3.293 1.00 97.19 178 PHE A C 1
ATOM 1385 O O . PHE A 1 178 ? 3.244 8.072 -2.751 1.00 97.19 178 PHE A O 1
ATOM 1392 N N . GLU A 1 179 ? 5.338 7.434 -3.280 1.00 97.62 179 GLU A N 1
ATOM 1393 C CA . GLU A 1 179 ? 6.026 8.566 -2.644 1.00 97.62 179 GLU A CA 1
ATOM 1394 C C . GLU A 1 179 ? 5.534 9.902 -3.222 1.00 97.62 179 GLU A C 1
ATOM 1396 O O . GLU A 1 179 ? 5.003 10.718 -2.467 1.00 97.62 179 GLU A O 1
ATOM 1401 N N . ALA A 1 180 ? 5.556 10.055 -4.550 1.00 97.50 180 ALA A N 1
ATOM 1402 C CA . ALA A 1 180 ? 5.103 11.265 -5.238 1.00 97.50 180 ALA A CA 1
ATOM 1403 C C . ALA A 1 180 ? 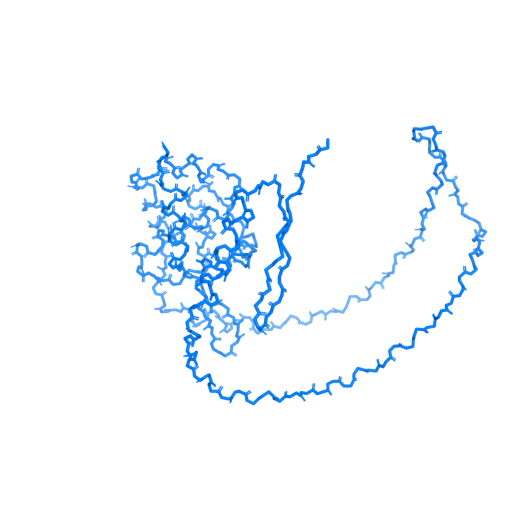3.628 11.609 -4.951 1.00 97.50 180 ALA A C 1
ATOM 1405 O O . ALA A 1 180 ? 3.299 12.761 -4.674 1.00 97.50 180 ALA A O 1
ATOM 1406 N N . ILE A 1 181 ? 2.726 10.618 -4.948 1.00 97.62 181 ILE A N 1
ATOM 1407 C CA . ILE A 1 181 ? 1.308 10.862 -4.629 1.00 97.62 181 ILE A CA 1
ATOM 1408 C C . ILE A 1 181 ? 1.143 11.271 -3.162 1.00 97.62 181 ILE A C 1
ATOM 1410 O O . ILE A 1 181 ? 0.386 12.189 -2.851 1.00 97.62 181 ILE A O 1
ATOM 1414 N N . THR A 1 182 ? 1.844 10.606 -2.238 1.00 97.50 182 THR A N 1
ATOM 1415 C CA . THR A 1 182 ? 1.757 10.949 -0.810 1.00 97.50 182 THR A CA 1
ATOM 1416 C C . THR A 1 182 ? 2.313 12.340 -0.515 1.00 97.50 182 THR A C 1
ATOM 1418 O O . THR A 1 182 ? 1.772 13.043 0.337 1.00 97.50 182 THR A O 1
ATOM 1421 N N . GLU A 1 183 ? 3.332 12.770 -1.257 1.00 97.75 183 GLU A N 1
ATOM 1422 C CA . GLU A 1 183 ? 3.869 14.128 -1.206 1.00 97.75 183 GLU A CA 1
ATOM 1423 C C . GLU A 1 183 ? 2.855 15.159 -1.724 1.00 97.75 183 GLU A C 1
ATOM 1425 O O . GLU A 1 183 ? 2.581 16.136 -1.029 1.00 97.75 183 GLU A O 1
ATOM 1430 N N . ALA A 1 184 ? 2.184 14.893 -2.851 1.00 97.56 184 ALA A N 1
ATOM 1431 C CA . ALA A 1 184 ? 1.116 15.750 -3.389 1.00 97.56 184 ALA A CA 1
ATOM 1432 C C . ALA A 1 184 ? -0.126 15.858 -2.468 1.00 97.56 184 ALA A C 1
ATOM 1434 O O . ALA A 1 184 ? -0.896 16.829 -2.517 1.00 97.56 184 ALA A O 1
ATOM 1435 N N . LEU A 1 185 ? -0.332 14.867 -1.595 1.00 96.50 185 LEU A N 1
ATOM 1436 C CA . LEU A 1 185 ? -1.343 14.895 -0.532 1.00 96.50 185 LEU A CA 1
ATOM 1437 C C . LEU A 1 185 ? -0.890 15.664 0.723 1.00 96.50 185 LEU A C 1
ATOM 1439 O O . LEU A 1 185 ? -1.702 15.864 1.622 1.00 96.50 185 LEU A O 1
ATOM 1443 N N . GLY A 1 186 ? 0.372 16.099 0.795 1.00 96.69 186 GLY A N 1
ATOM 1444 C CA . GLY A 1 186 ? 0.952 16.779 1.957 1.00 96.69 186 GLY A CA 1
ATOM 1445 C C . GLY A 1 186 ? 1.406 15.834 3.074 1.00 96.69 186 GLY A C 1
ATOM 1446 O O . GLY A 1 186 ? 1.733 16.286 4.168 1.00 96.69 186 GLY A O 1
ATOM 1447 N N . VAL A 1 187 ? 1.443 14.522 2.819 1.00 95.75 187 VAL A N 1
ATOM 1448 C CA . VAL A 1 187 ? 1.793 13.490 3.805 1.00 95.75 187 VAL A CA 1
ATOM 1449 C C . VAL A 1 187 ? 2.981 12.676 3.302 1.00 95.75 187 VAL A C 1
ATOM 1451 O O . VAL A 1 187 ? 2.897 11.460 3.140 1.00 95.75 187 VAL A O 1
ATOM 1454 N N . GLY A 1 188 ? 4.093 13.362 3.028 1.00 94.88 188 GLY A N 1
ATOM 1455 C CA . GLY A 1 188 ? 5.285 12.769 2.422 1.00 94.88 188 GLY A CA 1
ATOM 1456 C C . GLY A 1 188 ? 5.773 11.521 3.164 1.00 94.88 188 GLY A C 1
ATOM 1457 O O . GLY A 1 188 ? 6.178 11.576 4.330 1.00 94.88 188 GLY A O 1
ATOM 1458 N N . LEU A 1 189 ? 5.746 10.376 2.480 1.00 97.31 189 LEU A N 1
ATOM 1459 C CA . LEU A 1 189 ? 6.272 9.113 2.983 1.00 97.31 189 LEU A CA 1
ATOM 1460 C C . LEU A 1 189 ? 7.546 8.743 2.232 1.00 97.31 189 LEU A C 1
ATOM 1462 O O . LEU A 1 189 ? 7.535 8.591 1.019 1.00 97.31 189 LEU A O 1
ATOM 1466 N N . LYS A 1 190 ? 8.629 8.495 2.976 1.00 97.94 190 LYS A N 1
ATOM 1467 C CA . LYS A 1 190 ? 9.893 8.032 2.388 1.00 97.94 190 LYS A CA 1
ATOM 1468 C C . LYS A 1 190 ? 9.704 6.690 1.676 1.00 97.94 190 LYS A C 1
ATOM 1470 O O . LYS A 1 190 ? 9.179 5.745 2.279 1.00 97.94 190 LYS A O 1
ATOM 1475 N N . SER A 1 191 ? 10.242 6.553 0.467 1.00 96.00 191 SER A N 1
ATOM 1476 C CA . SER A 1 191 ? 10.240 5.300 -0.313 1.00 96.00 191 SER A CA 1
ATOM 1477 C C . SER A 1 191 ? 10.717 4.068 0.465 1.00 96.00 191 SER A C 1
ATOM 1479 O O . SER A 1 191 ? 10.150 2.981 0.324 1.00 96.00 191 SER A O 1
ATOM 1481 N N . SER A 1 192 ? 11.721 4.208 1.337 1.00 96.88 192 SER A N 1
ATOM 1482 C CA . SER A 1 192 ? 12.210 3.108 2.185 1.00 96.88 192 SER A CA 1
ATOM 1483 C C . SER A 1 192 ? 11.134 2.564 3.134 1.00 96.88 192 SER A C 1
ATOM 1485 O O . SER A 1 192 ? 11.003 1.345 3.300 1.00 96.88 192 SER A O 1
ATOM 1487 N N . ASN A 1 193 ? 10.324 3.452 3.714 1.00 97.75 193 ASN A N 1
ATOM 1488 C CA . ASN A 1 193 ? 9.220 3.086 4.594 1.00 97.75 193 ASN A CA 1
ATOM 1489 C C . ASN A 1 193 ? 8.095 2.437 3.795 1.00 97.75 193 ASN A C 1
ATOM 1491 O O . ASN A 1 193 ? 7.613 1.377 4.188 1.00 97.75 193 ASN A O 1
ATOM 1495 N N . ILE A 1 194 ? 7.741 3.010 2.642 1.00 97.94 194 ILE A N 1
ATOM 1496 C CA . ILE A 1 194 ? 6.717 2.455 1.749 1.00 97.94 194 ILE A CA 1
ATOM 1497 C C . ILE A 1 194 ? 7.083 1.023 1.349 1.00 97.94 194 ILE A C 1
ATOM 1499 O O . ILE A 1 194 ? 6.298 0.098 1.555 1.00 97.94 194 ILE A O 1
ATOM 1503 N N . SER A 1 195 ? 8.312 0.813 0.867 1.00 96.31 195 SER A N 1
ATOM 1504 C CA . SER A 1 195 ? 8.806 -0.519 0.503 1.00 96.31 195 SER A CA 1
ATOM 1505 C C . SER A 1 195 ? 8.728 -1.499 1.676 1.00 96.31 195 SER A C 1
ATOM 1507 O O . SER A 1 195 ? 8.324 -2.649 1.505 1.00 96.31 195 SER A O 1
ATOM 1509 N N . THR A 1 196 ? 9.092 -1.048 2.878 1.00 97.56 196 THR A N 1
ATOM 1510 C CA . THR A 1 196 ? 9.060 -1.877 4.088 1.00 97.56 196 THR A CA 1
ATOM 1511 C C . THR A 1 196 ? 7.631 -2.266 4.471 1.00 97.56 196 THR A C 1
ATOM 1513 O O . THR A 1 196 ? 7.395 -3.425 4.804 1.00 97.56 196 THR A O 1
ATOM 1516 N N . GLN A 1 197 ? 6.674 -1.337 4.406 1.00 97.94 197 GLN A N 1
ATOM 1517 C CA . GLN A 1 197 ? 5.273 -1.611 4.741 1.00 97.94 197 GLN A CA 1
ATOM 1518 C C . GLN A 1 197 ? 4.617 -2.556 3.732 1.00 97.94 197 GLN A C 1
ATOM 1520 O O . GLN A 1 197 ? 3.971 -3.518 4.140 1.00 97.94 197 GLN A O 1
ATOM 1525 N N . ILE A 1 198 ? 4.855 -2.352 2.432 1.00 96.62 198 ILE A N 1
ATOM 1526 C CA . ILE A 1 198 ? 4.345 -3.248 1.383 1.00 96.62 198 ILE A CA 1
ATOM 1527 C C . ILE A 1 198 ? 4.897 -4.666 1.580 1.00 96.62 198 ILE A C 1
ATOM 1529 O O . ILE A 1 198 ? 4.139 -5.631 1.565 1.00 96.62 198 ILE A O 1
ATOM 1533 N N . LYS A 1 199 ? 6.201 -4.810 1.861 1.00 95.50 199 LYS A N 1
ATOM 1534 C CA . LYS A 1 199 ? 6.824 -6.122 2.120 1.00 95.50 199 LYS A CA 1
ATOM 1535 C C . LYS A 1 199 ? 6.253 -6.839 3.343 1.00 95.50 199 LYS A C 1
ATOM 1537 O O . LYS A 1 199 ? 6.208 -8.064 3.352 1.00 95.50 199 LYS A O 1
ATOM 1542 N N . LYS A 1 200 ? 5.841 -6.099 4.377 1.00 97.31 200 LYS A N 1
ATOM 1543 C CA . LYS A 1 200 ? 5.218 -6.677 5.579 1.00 97.31 200 LYS A CA 1
ATOM 1544 C C . LYS A 1 200 ? 3.807 -7.202 5.317 1.00 97.31 200 LYS A C 1
ATOM 1546 O O . LYS A 1 200 ? 3.360 -8.071 6.058 1.00 97.31 200 LYS A O 1
ATOM 1551 N N . ARG A 1 201 ? 3.108 -6.656 4.318 1.00 96.69 201 ARG A N 1
ATOM 1552 C CA . ARG A 1 201 ? 1.709 -6.976 4.007 1.00 96.69 201 ARG A CA 1
ATOM 1553 C C . ARG A 1 201 ? 1.504 -7.284 2.527 1.00 96.69 201 ARG A C 1
ATOM 1555 O O . ARG A 1 201 ? 0.624 -6.729 1.875 1.00 96.69 201 ARG A O 1
ATOM 1562 N N . LEU A 1 202 ? 2.344 -8.177 1.996 1.00 95.38 202 LEU A N 1
ATOM 1563 C CA . LEU A 1 202 ? 2.247 -8.657 0.611 1.00 95.38 202 LEU A CA 1
ATOM 1564 C C . LEU A 1 202 ? 0.930 -9.396 0.335 1.00 95.38 202 LEU A C 1
ATOM 1566 O O . LEU A 1 202 ? 0.519 -9.498 -0.809 1.00 95.38 202 LEU A O 1
ATOM 1570 N N . ASP A 1 203 ? 0.235 -9.859 1.370 1.00 97.25 203 ASP A N 1
ATOM 1571 C CA . ASP A 1 203 ? -1.109 -10.433 1.290 1.00 97.25 203 ASP A CA 1
ATOM 1572 C C . ASP A 1 203 ? -2.171 -9.458 0.754 1.00 97.25 203 ASP A C 1
ATOM 1574 O O . ASP A 1 203 ? -3.230 -9.906 0.314 1.00 97.25 203 ASP A O 1
ATOM 1578 N N . LEU A 1 204 ? -1.893 -8.149 0.762 1.00 98.00 204 LEU A N 1
ATOM 1579 C CA . LEU A 1 204 ? -2.779 -7.094 0.256 1.00 98.00 204 LEU A CA 1
ATOM 1580 C C . LEU A 1 204 ? -2.403 -6.606 -1.155 1.00 98.00 204 LEU A C 1
ATOM 1582 O O . LEU A 1 204 ? -3.149 -5.830 -1.757 1.00 98.00 204 LEU A O 1
ATOM 1586 N N . PHE A 1 205 ? -1.261 -7.044 -1.694 1.00 97.44 205 PHE A N 1
ATOM 1587 C CA . PHE A 1 205 ? -0.724 -6.555 -2.963 1.00 97.44 205 PHE A CA 1
ATOM 1588 C C . PHE 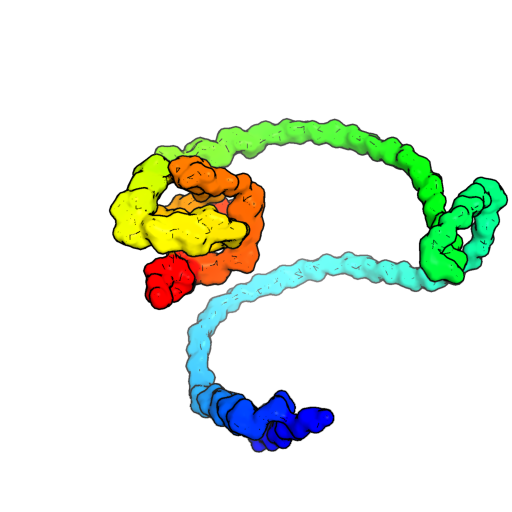A 1 205 ? -0.374 -7.699 -3.918 1.00 97.44 205 PHE A C 1
ATOM 1590 O O . PHE A 1 205 ? 0.323 -8.641 -3.561 1.00 97.44 205 PHE A O 1
ATOM 1597 N N . ASP A 1 206 ? -0.780 -7.563 -5.176 1.00 96.00 206 ASP A N 1
ATOM 1598 C CA . ASP A 1 206 ? -0.277 -8.373 -6.280 1.00 96.00 206 ASP A CA 1
ATOM 1599 C C . ASP A 1 206 ? 1.038 -7.752 -6.788 1.00 96.00 206 ASP A C 1
ATOM 1601 O O . ASP A 1 206 ? 1.096 -6.569 -7.145 1.00 96.00 206 ASP A O 1
ATOM 1605 N N . THR A 1 207 ? 2.117 -8.536 -6.820 1.00 93.44 207 THR A N 1
ATOM 1606 C CA . THR A 1 207 ? 3.421 -8.103 -7.344 1.00 93.44 207 THR A CA 1
ATOM 1607 C C . THR A 1 207 ? 3.522 -8.371 -8.839 1.00 93.44 207 THR A C 1
ATOM 1609 O O . THR A 1 207 ? 3.343 -9.503 -9.291 1.00 93.44 207 THR A O 1
ATOM 1612 N N . VAL A 1 208 ? 3.879 -7.346 -9.611 1.00 90.62 208 VAL A N 1
ATOM 1613 C CA . VAL A 1 208 ? 4.188 -7.494 -11.036 1.00 90.62 208 VAL A CA 1
ATOM 1614 C C . VAL A 1 208 ? 5.701 -7.604 -11.191 1.00 90.62 208 VAL A C 1
ATOM 1616 O O . VAL A 1 208 ? 6.418 -6.616 -11.045 1.00 90.62 208 VAL A O 1
ATOM 1619 N N . ASP A 1 209 ? 6.192 -8.805 -11.494 1.00 84.38 209 ASP A N 1
ATOM 1620 C CA . ASP A 1 209 ? 7.626 -9.102 -11.573 1.00 84.38 209 ASP A CA 1
ATOM 1621 C C . ASP A 1 209 ? 8.157 -9.171 -13.008 1.00 84.38 209 ASP A C 1
ATOM 1623 O O . ASP A 1 209 ? 7.499 -9.648 -13.937 1.00 84.38 209 ASP A O 1
ATOM 1627 N N . VAL A 1 210 ? 9.430 -8.797 -13.189 1.00 69.94 210 VAL A N 1
ATOM 1628 C CA . VAL A 1 210 ? 10.163 -9.125 -14.421 1.00 69.94 210 VAL A CA 1
ATOM 1629 C C . VAL A 1 210 ? 10.675 -10.556 -14.341 1.00 69.94 210 VAL A C 1
ATOM 1631 O O . VAL A 1 210 ? 11.641 -10.831 -13.621 1.00 69.94 210 VAL A O 1
ATOM 1634 N N . LYS A 1 211 ? 10.092 -11.449 -15.156 1.00 62.12 211 LYS A N 1
ATOM 1635 C CA . LYS A 1 211 ? 10.423 -12.890 -15.235 1.00 62.12 211 LYS A CA 1
ATOM 1636 C C . LYS A 1 211 ? 11.928 -13.201 -15.237 1.00 62.12 211 LYS A C 1
ATOM 1638 O O . LYS A 1 211 ? 12.336 -14.243 -14.739 1.00 62.12 211 LYS A O 1
ATOM 1643 N N . ARG A 1 212 ? 12.769 -12.313 -15.781 1.00 70.75 212 ARG A N 1
ATOM 1644 C CA . ARG A 1 212 ? 14.217 -12.542 -15.923 1.00 70.75 212 ARG A CA 1
ATOM 1645 C C . ARG A 1 212 ? 15.079 -12.128 -14.726 1.00 70.75 212 ARG A C 1
ATOM 1647 O O . ARG A 1 212 ? 16.201 -12.613 -14.637 1.00 70.75 212 ARG A O 1
ATOM 1654 N N . ARG A 1 213 ? 14.626 -11.237 -13.832 1.00 68.50 213 ARG A N 1
ATOM 1655 C CA . ARG A 1 213 ? 15.510 -10.642 -12.800 1.00 68.50 213 ARG A CA 1
ATOM 1656 C C . ARG A 1 213 ? 14.977 -10.672 -11.364 1.00 68.50 213 ARG A C 1
ATOM 1658 O O . ARG A 1 213 ? 15.696 -10.227 -10.479 1.00 68.50 213 ARG A O 1
ATOM 1665 N N . ARG A 1 214 ? 13.767 -11.197 -11.109 1.00 76.12 214 ARG A N 1
ATOM 1666 C CA . ARG A 1 214 ? 13.111 -11.137 -9.776 1.00 76.12 214 ARG A CA 1
ATOM 1667 C C . ARG A 1 214 ? 13.078 -9.714 -9.195 1.00 76.12 214 ARG A C 1
ATOM 1669 O O . ARG A 1 214 ? 13.148 -9.520 -7.985 1.00 76.12 214 ARG A O 1
ATOM 1676 N N . VAL A 1 215 ? 13.039 -8.718 -10.077 1.00 80.12 215 VAL A N 1
ATOM 1677 C CA . VAL A 1 215 ? 12.868 -7.318 -9.699 1.00 80.12 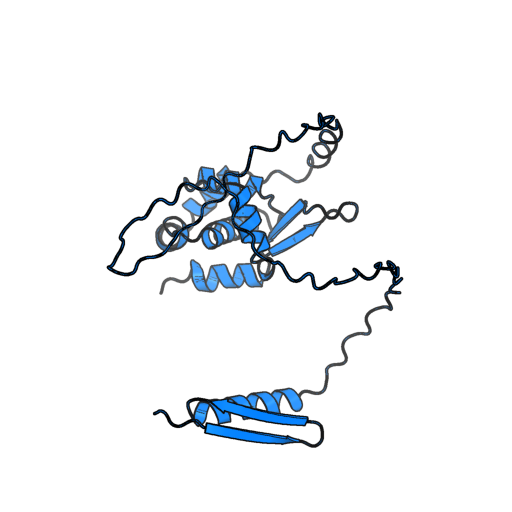215 VAL A CA 1
ATOM 1678 C C . VAL A 1 215 ? 11.385 -7.021 -9.833 1.00 80.12 215 VAL A C 1
ATOM 1680 O O . VAL A 1 215 ? 10.815 -7.221 -10.912 1.00 80.12 215 VAL A O 1
ATOM 1683 N N . VAL A 1 216 ? 10.789 -6.565 -8.736 1.00 84.94 216 VAL A N 1
ATOM 1684 C CA . VAL A 1 216 ? 9.395 -6.126 -8.698 1.00 84.94 216 VAL A CA 1
ATOM 1685 C C . VAL A 1 216 ? 9.294 -4.832 -9.502 1.00 84.94 216 VAL A C 1
ATOM 1687 O O . VAL A 1 216 ? 9.941 -3.843 -9.157 1.00 84.94 216 VAL A O 1
ATOM 1690 N N . LYS A 1 217 ? 8.518 -4.843 -10.591 1.00 86.81 217 LYS A N 1
ATOM 1691 C CA . LYS A 1 217 ? 8.239 -3.652 -11.411 1.00 86.81 217 LYS A CA 1
ATOM 1692 C C . LYS A 1 217 ? 7.243 -2.733 -10.725 1.00 86.81 217 LYS A C 1
ATOM 1694 O O . LYS A 1 217 ? 7.385 -1.523 -10.808 1.00 86.81 217 LYS A O 1
ATOM 1699 N N . GLY A 1 218 ? 6.254 -3.301 -10.048 1.00 93.19 218 GLY A N 1
ATOM 1700 C CA . GLY A 1 218 ? 5.246 -2.527 -9.348 1.00 93.19 218 GLY A CA 1
ATOM 1701 C C . GLY A 1 218 ? 4.288 -3.404 -8.565 1.00 93.19 218 GLY A C 1
ATOM 1702 O O . GLY A 1 218 ? 4.362 -4.635 -8.600 1.00 93.19 218 GLY A O 1
ATOM 1703 N N . TYR A 1 219 ? 3.398 -2.732 -7.857 1.00 95.75 219 TYR A N 1
ATOM 1704 C CA . TYR A 1 219 ? 2.420 -3.327 -6.968 1.00 95.75 219 TYR A CA 1
ATOM 1705 C C . TYR A 1 219 ? 1.027 -2.916 -7.426 1.00 95.75 219 TYR A C 1
ATOM 1707 O O . TYR A 1 219 ? 0.799 -1.765 -7.802 1.00 95.75 219 TYR A O 1
ATOM 1715 N N . ILE A 1 220 ? 0.103 -3.866 -7.397 1.00 96.31 220 ILE A N 1
ATOM 1716 C CA . ILE A 1 220 ? -1.317 -3.654 -7.669 1.00 96.31 220 ILE A CA 1
ATOM 1717 C C . ILE A 1 220 ? -2.075 -4.061 -6.410 1.00 96.31 220 ILE A C 1
ATOM 1719 O O . ILE A 1 220 ? -1.720 -5.042 -5.763 1.00 96.31 220 ILE A O 1
ATOM 1723 N N . LEU A 1 221 ? -3.120 -3.326 -6.044 1.00 97.44 221 LEU A N 1
ATOM 1724 C CA . LEU A 1 221 ? -3.967 -3.729 -4.926 1.00 9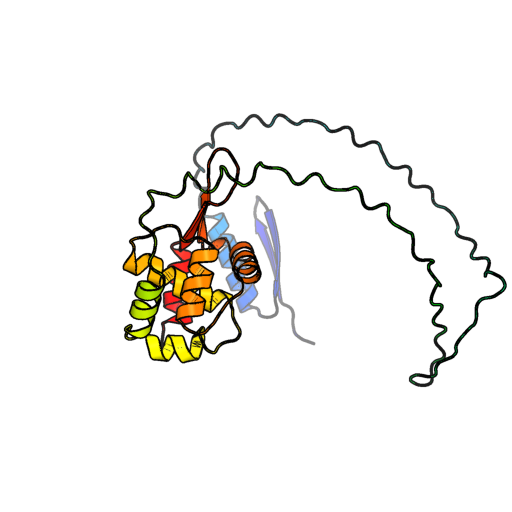7.44 221 LEU A CA 1
ATOM 1725 C C . LEU A 1 221 ? -4.788 -4.973 -5.313 1.00 97.44 221 LEU A C 1
ATOM 1727 O O . LEU A 1 221 ? -5.437 -5.010 -6.369 1.00 97.44 221 LEU A O 1
ATOM 1731 N N . ASN A 1 222 ? -4.746 -6.007 -4.475 1.00 97.38 222 ASN A N 1
ATOM 1732 C CA . ASN A 1 222 ? -5.513 -7.229 -4.702 1.00 97.38 222 ASN A CA 1
ATOM 1733 C C . ASN A 1 222 ? -6.920 -7.128 -4.084 1.00 97.38 222 ASN A C 1
ATOM 1735 O O . ASN A 1 222 ? -7.269 -6.132 -3.448 1.00 97.38 222 ASN A O 1
ATOM 1739 N N . LYS A 1 223 ? -7.746 -8.168 -4.257 1.00 97.50 223 LYS A N 1
ATOM 1740 C CA . LYS A 1 223 ? -9.119 -8.188 -3.715 1.00 97.50 223 LYS A CA 1
ATOM 1741 C C . LYS A 1 223 ? -9.151 -8.026 -2.190 1.00 97.50 223 LYS A C 1
ATOM 1743 O O . LYS A 1 223 ? -10.017 -7.331 -1.673 1.00 97.50 223 LYS A O 1
ATOM 1748 N N . ASN A 1 224 ? -8.193 -8.620 -1.477 1.00 97.75 224 ASN A N 1
ATOM 1749 C CA . ASN A 1 224 ? -8.108 -8.516 -0.019 1.00 97.75 224 ASN A CA 1
ATOM 1750 C C . ASN A 1 224 ? -7.768 -7.087 0.418 1.00 97.75 224 ASN A C 1
ATOM 1752 O O . ASN A 1 224 ? -8.383 -6.570 1.345 1.00 97.75 224 ASN A O 1
ATOM 1756 N N . GLY A 1 225 ? -6.837 -6.433 -0.280 1.00 97.62 225 GLY A N 1
ATOM 1757 C CA . GLY A 1 225 ? -6.488 -5.032 -0.068 1.00 97.62 225 GLY A CA 1
ATOM 1758 C C . GLY A 1 225 ? -7.664 -4.094 -0.331 1.00 97.62 225 GLY A C 1
ATOM 1759 O O . GLY A 1 225 ? -7.928 -3.218 0.488 1.00 97.62 225 GLY A O 1
ATOM 1760 N N . VAL A 1 226 ? -8.416 -4.315 -1.415 1.00 97.75 226 VAL A N 1
ATOM 1761 C CA . VAL A 1 226 ? -9.645 -3.560 -1.724 1.00 97.75 226 VAL A CA 1
ATOM 1762 C C . VAL A 1 226 ? -10.669 -3.708 -0.598 1.00 97.75 226 VAL A C 1
ATOM 1764 O O . VAL A 1 226 ? -11.085 -2.710 -0.013 1.00 97.75 226 VAL A O 1
ATOM 1767 N N . ASN A 1 227 ? -10.989 -4.948 -0.217 1.00 97.44 227 ASN A N 1
ATOM 1768 C CA . ASN A 1 227 ? -11.932 -5.229 0.865 1.00 97.44 227 ASN A CA 1
ATOM 1769 C C . ASN A 1 227 ? -11.474 -4.623 2.195 1.00 97.44 227 ASN A C 1
ATOM 1771 O O . ASN A 1 227 ? -12.300 -4.174 2.988 1.00 97.44 227 ASN A O 1
ATOM 1775 N N . PHE A 1 228 ? -10.168 -4.619 2.464 1.00 97.06 228 PHE A N 1
ATOM 1776 C CA . PHE A 1 228 ? -9.621 -4.024 3.673 1.00 97.06 228 PHE A CA 1
ATOM 1777 C C . PHE A 1 228 ? -9.862 -2.511 3.708 1.00 97.06 228 PHE A C 1
ATOM 1779 O O . PHE A 1 228 ? -10.318 -2.007 4.732 1.00 97.06 228 PHE A O 1
ATOM 1786 N N . VAL A 1 229 ? -9.597 -1.803 2.605 1.00 96.94 229 VAL A N 1
ATOM 1787 C CA . VAL A 1 229 ? -9.814 -0.351 2.500 1.00 96.94 229 VAL A CA 1
ATOM 1788 C C . VAL A 1 229 ? -11.295 -0.015 2.647 1.00 96.94 229 VAL A C 1
ATOM 1790 O O . VAL A 1 229 ? -11.653 0.828 3.467 1.00 96.94 229 VAL A O 1
ATOM 1793 N N . GLU A 1 230 ? -12.160 -0.705 1.908 1.00 95.62 230 GLU A N 1
ATOM 1794 C CA . GLU A 1 230 ? -13.597 -0.426 1.917 1.00 95.62 230 GLU A CA 1
ATOM 179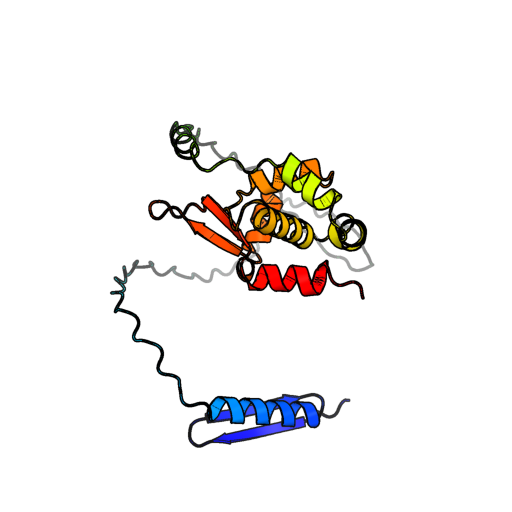5 C C . GLU A 1 230 ? -14.224 -0.696 3.283 1.00 95.62 230 GLU A C 1
ATOM 1797 O O . GLU A 1 230 ? -14.999 0.121 3.769 1.00 95.62 230 GLU A O 1
ATOM 1802 N N . ASN A 1 231 ? -13.853 -1.797 3.942 1.00 95.06 231 ASN A N 1
ATOM 1803 C CA . ASN A 1 231 ? -14.466 -2.162 5.216 1.00 95.06 231 ASN A CA 1
ATOM 1804 C C . ASN A 1 231 ? -13.869 -1.444 6.429 1.00 95.06 231 ASN A C 1
ATOM 1806 O O . ASN A 1 231 ? -14.610 -1.188 7.368 1.00 95.06 231 ASN A O 1
ATOM 1810 N N . ASN A 1 232 ? -12.564 -1.148 6.439 1.00 93.69 232 ASN A N 1
ATOM 1811 C CA . ASN A 1 232 ? -11.895 -0.622 7.638 1.00 93.69 232 ASN A CA 1
ATOM 1812 C C . ASN A 1 232 ? -11.552 0.867 7.549 1.00 93.69 232 ASN A C 1
ATOM 1814 O O . ASN A 1 232 ? -11.363 1.498 8.583 1.00 93.69 232 ASN A O 1
ATOM 1818 N N . LEU A 1 233 ? -11.392 1.420 6.341 1.00 92.69 233 LEU A N 1
ATOM 1819 C CA . LEU A 1 233 ? -10.922 2.800 6.167 1.00 92.69 233 LEU A CA 1
ATOM 1820 C C . LEU A 1 233 ? -12.015 3.741 5.662 1.00 92.69 233 LEU A C 1
ATOM 1822 O O . LEU A 1 233 ? -11.998 4.914 6.021 1.00 92.69 233 LEU A O 1
ATOM 1826 N N . LEU A 1 234 ? -12.936 3.248 4.826 1.00 92.31 234 LEU A N 1
ATOM 1827 C CA . LEU A 1 234 ? -13.968 4.078 4.191 1.00 92.31 234 LEU A CA 1
ATOM 1828 C C . LEU A 1 234 ? -15.349 3.970 4.842 1.00 92.31 234 LEU A C 1
ATOM 1830 O O . LEU A 1 234 ? -16.175 4.857 4.635 1.00 92.31 234 LEU A O 1
ATOM 1834 N N . LYS A 1 235 ? -15.615 2.927 5.635 1.00 89.19 235 LYS A N 1
ATOM 1835 C CA . LYS A 1 235 ? -16.847 2.865 6.425 1.00 89.19 235 LYS A CA 1
ATOM 1836 C C . LYS A 1 235 ? -16.793 3.903 7.550 1.00 89.19 235 LYS A C 1
ATOM 1838 O O . LYS A 1 235 ? -15.894 3.889 8.396 1.00 89.19 235 LYS A O 1
ATOM 1843 N N . ALA A 1 236 ? -17.745 4.834 7.509 1.00 70.00 236 ALA A N 1
ATOM 1844 C CA . ALA A 1 236 ? -18.119 5.618 8.674 1.00 70.00 236 ALA A CA 1
ATOM 1845 C C . ALA A 1 236 ? -18.761 4.653 9.679 1.00 70.00 236 ALA A C 1
ATOM 1847 O O . ALA A 1 236 ? -19.606 3.849 9.281 1.00 70.00 236 ALA A O 1
ATOM 1848 N N . ASP A 1 237 ? -18.283 4.692 10.920 1.00 59.28 237 ASP A N 1
ATOM 1849 C CA . ASP A 1 237 ? -18.946 4.005 12.030 1.00 59.28 237 ASP A CA 1
ATOM 1850 C C . ASP A 1 237 ? -20.187 4.804 12.443 1.00 59.28 237 ASP A C 1
ATOM 1852 O O . ASP A 1 237 ? -20.120 6.055 12.342 1.00 59.28 237 ASP A O 1
#

Radius of gyration: 29.14 Å; Cα contacts (8 Å, |Δi|>4): 201; chains: 1; bounding box: 66×60×69 Å